Protein AF-A0A1G1YNA0-F1 (afdb_monomer)

Mean predicted aligned error: 18.21 Å

Foldseek 3Di:
DDDDDDDDDDDDPPPDPDDPPVVVVVVVVVVVVVVVVVVVVVVVVVPDDDDDDDDDDDDDDDDDDDDDPDPPCLVVLQPQWDKDADPLFKIWTAHPPWDKDKDQDDDDDQFFRIWIWIGDPPPPAPWTWIKTKTQADDDQDPDDPFKDWDWDAAVNFTWIWIWGDDDQKTKIKIWGDDPPRMIIITMTIHGNDPPHDHDPPSRVCSGRNRMDGGD

Sequence (215 aa):
MRQSKFQCGITAAACHILMRGGFLKKFVIIQGLLIILLLGAVFYVYTRPQKQPEGIENPQSKTVLTDGPNGTGASNLTADWKTHTDEYGFSFKYPKDFSLDISRPVEYSENFPLEVIVVFPPYESTNTIEFSLIKGVVKKSPSDEICQSTNTTLNAVPAIKRSCPGAGASSVSYSVQLKNGIALTARIAHNETPESKKIPQETADGIVSSLTISP

Nearest PDB structures (foldseek):
  5fdh-assembly1_B  TM=4.809E-01  e=1.540E+00  Serratia marcescens
  1xn6-assembly1_A  TM=2.559E-01  e=4.279E-01  Bacillus cereus
  4ktp-assembly1_B  TM=2.260E-01  e=2.237E+00  [Bacillus] selenitireducens MLS10
  6cd2-assembly1_C  TM=2.497E-01  e=2.625E+00  Escherichia coli

Radius of gyration: 33.04 Å; Cα contacts (8 Å, |Δi|>4): 300; chains: 1; bounding box: 53×71×99 Å

Organism: NCBI:txid1797544

Secondary structure (DSSP, 8-state):
-----------S--SS----TTHHHHHHHHHHHHHHHHHHHHHHHHTPPP-PPP------------S-S-TTSHHHHTTT-EEEE-TTSEEEEE-TT-EEEEE---S--TT-S-EEEEEPSSS----EEEEEEEES--------SS-EEEEEEETTEEEEEEEE--TTEEEEEEEEE-GGGEEEEEEEEEE--TT--PPPHHHHHHHHHT-EE--

Solvent-accessible surface area (backbone atoms only — not comparable to full-atom values): 13385 Å² total; per-residue (Å²): 132,91,85,86,86,82,83,88,86,81,76,95,73,90,79,81,92,76,86,68,88,69,51,63,63,52,52,54,52,52,52,52,53,52,52,53,52,52,53,48,52,53,51,55,61,73,66,55,79,81,79,76,80,88,84,84,85,84,78,93,81,89,84,90,90,79,90,75,87,69,94,87,46,61,76,64,76,53,63,80,35,43,74,50,76,49,94,91,37,39,32,32,36,45,60,72,85,45,47,76,49,74,52,64,64,83,90,80,59,91,48,51,75,37,37,39,34,47,43,57,80,84,85,68,44,78,37,38,40,36,38,38,35,32,62,41,77,76,66,85,63,80,64,53,99,59,34,52,63,46,83,48,65,53,88,86,40,69,27,37,38,37,41,31,68,51,96,57,37,36,37,42,32,43,36,32,68,49,74,97,49,29,19,41,32,43,34,43,38,40,50,61,52,96,84,41,64,74,76,54,66,72,55,56,49,41,30,59,73,43,44,44,72,63,133

Structure (mmCIF, N/CA/C/O backbone):
data_AF-A0A1G1YNA0-F1
#
_entry.id   AF-A0A1G1YNA0-F1
#
loop_
_atom_site.group_PDB
_atom_site.id
_atom_site.type_symbol
_atom_site.label_atom_id
_atom_site.label_alt_id
_atom_site.label_comp_id
_atom_site.label_asym_id
_atom_site.label_entity_id
_atom_site.label_seq_id
_atom_site.pdbx_PDB_ins_code
_atom_site.Cartn_x
_atom_site.Cartn_y
_atom_site.Cartn_z
_atom_site.occupancy
_atom_site.B_iso_or_equiv
_atom_site.auth_seq_id
_atom_site.auth_comp_id
_atom_site.auth_asym_id
_atom_site.auth_atom_id
_atom_site.pdbx_PDB_model_num
ATOM 1 N N . MET A 1 1 ? -4.806 54.046 81.694 1.00 37.31 1 MET A N 1
ATOM 2 C CA . MET A 1 1 ? -5.213 54.178 80.272 1.00 37.31 1 MET A CA 1
ATOM 3 C C . MET A 1 1 ? -6.082 52.981 79.879 1.00 37.31 1 MET A C 1
ATOM 5 O O . MET A 1 1 ? -6.024 51.981 80.577 1.00 37.31 1 MET A O 1
ATOM 9 N N . ARG A 1 2 ? -6.877 53.123 78.801 1.00 37.91 2 ARG A N 1
ATOM 10 C CA . ARG A 1 2 ? -7.493 52.078 77.929 1.00 37.91 2 ARG A CA 1
ATOM 11 C C . ARG A 1 2 ? -6.767 50.711 77.982 1.00 37.91 2 ARG A C 1
ATOM 13 O O . ARG A 1 2 ? -5.548 50.736 78.042 1.00 37.91 2 ARG A O 1
ATOM 20 N N . GLN A 1 3 ? -7.350 49.514 77.849 1.00 39.41 3 GLN A N 1
ATOM 21 C CA . GLN A 1 3 ? -8.681 48.948 77.501 1.00 39.41 3 GLN A CA 1
ATOM 22 C C . GLN A 1 3 ? -8.611 47.433 77.904 1.00 39.41 3 GLN A C 1
ATOM 24 O O . GLN A 1 3 ? -7.507 46.968 78.170 1.00 39.41 3 GLN A O 1
ATOM 29 N N . SER A 1 4 ? -9.635 46.568 77.975 1.00 39.41 4 SER A N 1
ATOM 30 C CA . SER A 1 4 ? -11.093 46.603 77.720 1.00 39.41 4 SER A CA 1
ATOM 31 C C . SER A 1 4 ? -11.814 45.524 78.583 1.00 39.41 4 SER A C 1
ATOM 33 O O . SER A 1 4 ? -11.259 45.048 79.570 1.00 39.41 4 SER A O 1
ATOM 35 N N . LYS A 1 5 ? -13.050 45.123 78.230 1.00 48.22 5 LYS A N 1
ATOM 36 C CA . LYS A 1 5 ? -13.754 43.918 78.727 1.00 48.22 5 LYS A CA 1
ATOM 37 C C . LYS A 1 5 ? -13.729 42.808 77.667 1.00 48.22 5 LYS A C 1
ATOM 39 O O . LYS A 1 5 ? -13.817 43.136 76.490 1.00 48.22 5 LYS A O 1
ATOM 44 N N . PHE A 1 6 ? -13.854 41.547 78.085 1.00 38.69 6 PHE A N 1
ATOM 45 C CA . PHE A 1 6 ? -14.906 40.661 77.556 1.00 38.69 6 PHE A CA 1
ATOM 46 C C . PHE A 1 6 ? -15.321 39.631 78.617 1.00 38.69 6 PHE A C 1
ATOM 48 O O . PHE A 1 6 ? -14.494 38.880 79.126 1.00 38.69 6 PHE A O 1
ATOM 55 N N . GLN A 1 7 ? -16.607 39.619 78.979 1.00 40.66 7 GLN A N 1
ATOM 56 C CA . GLN A 1 7 ? -17.180 38.584 79.841 1.00 40.66 7 GLN A CA 1
ATOM 57 C C . GLN A 1 7 ? -17.452 37.328 79.009 1.00 40.66 7 GLN A C 1
ATOM 59 O O . GLN A 1 7 ? -18.028 37.418 77.926 1.00 40.66 7 GLN A O 1
ATOM 64 N N . CYS A 1 8 ? -17.091 36.160 79.540 1.00 35.66 8 CYS A N 1
ATOM 65 C CA . CYS A 1 8 ? -17.613 34.888 79.050 1.00 35.66 8 CYS A CA 1
ATOM 66 C C . CYS A 1 8 ? -19.059 34.726 79.545 1.00 35.66 8 CYS A C 1
ATOM 68 O O . CYS A 1 8 ? -19.329 34.960 80.724 1.00 35.66 8 CYS A O 1
ATOM 70 N N . GLY A 1 9 ? -19.986 34.353 78.661 1.00 47.38 9 GLY A N 1
ATOM 71 C CA . GLY A 1 9 ? -21.409 34.341 78.998 1.00 47.38 9 GLY A CA 1
ATOM 72 C C . GLY A 1 9 ? -22.314 33.703 77.951 1.00 47.38 9 GLY A C 1
ATOM 73 O O . GLY A 1 9 ? -23.253 34.352 77.506 1.00 47.38 9 GLY A O 1
ATOM 74 N N . ILE A 1 10 ? -22.065 32.441 77.577 1.00 48.06 10 ILE A N 1
ATOM 75 C CA . ILE A 1 10 ? -23.070 31.588 76.915 1.00 48.06 10 ILE A CA 1
ATOM 76 C C . ILE A 1 10 ? -23.097 30.205 77.590 1.00 48.06 10 ILE A C 1
ATOM 78 O O . ILE A 1 10 ? -22.226 29.368 77.385 1.00 48.06 10 ILE A O 1
ATOM 82 N N . THR A 1 11 ? -24.102 30.065 78.456 1.00 43.78 11 THR A N 1
ATOM 83 C CA . THR A 1 11 ? -24.891 28.880 78.853 1.00 43.78 11 THR A CA 1
ATOM 84 C C . THR A 1 11 ? -24.388 27.442 78.622 1.00 43.78 11 THR A C 1
ATOM 86 O O . THR A 1 11 ? -23.937 27.026 77.557 1.00 43.78 11 THR A O 1
ATOM 89 N N . ALA A 1 12 ? -24.643 26.613 79.641 1.00 44.25 12 ALA A N 1
ATOM 90 C CA . ALA A 1 12 ? -24.330 25.187 79.720 1.00 44.25 12 ALA A CA 1
ATOM 91 C C . ALA A 1 12 ? -25.212 24.283 78.822 1.00 44.25 12 ALA A C 1
ATOM 93 O O . ALA A 1 12 ? -25.959 23.443 79.313 1.00 44.25 12 ALA A O 1
ATOM 94 N N . ALA A 1 13 ? -25.087 24.421 77.500 1.00 44.06 13 ALA A N 1
ATOM 95 C CA . ALA A 1 13 ? -25.598 23.458 76.511 1.00 44.06 13 ALA A CA 1
ATOM 96 C C . ALA A 1 13 ? -24.477 22.628 75.841 1.00 44.06 13 ALA A C 1
ATOM 98 O O . ALA A 1 13 ? -24.737 21.793 74.978 1.00 44.06 13 ALA A O 1
ATOM 99 N N . ALA A 1 14 ? -23.220 22.811 76.264 1.00 42.09 14 ALA A N 1
ATOM 100 C CA . ALA A 1 14 ? -22.041 22.108 75.742 1.00 42.09 14 ALA A CA 1
ATOM 101 C C . ALA A 1 14 ? -21.866 20.666 76.277 1.00 42.09 14 ALA A C 1
ATOM 103 O O . ALA A 1 14 ? -20.801 20.072 76.132 1.00 42.09 14 ALA A O 1
ATOM 104 N N . CYS A 1 15 ? -22.897 20.090 76.901 1.00 40.62 15 CYS A N 1
ATOM 105 C CA . CYS A 1 15 ? -22.861 18.763 77.509 1.00 40.62 15 CYS A CA 1
ATOM 106 C C . CYS A 1 15 ? -24.054 17.922 77.030 1.00 40.62 15 CYS A C 1
ATOM 108 O O . CYS A 1 15 ? -25.042 17.828 77.746 1.00 40.62 15 CYS A O 1
ATOM 110 N N . HIS A 1 16 ? -23.974 17.374 75.802 1.00 38.00 16 HIS A N 1
ATOM 111 C CA . HIS A 1 16 ? -24.567 16.067 75.426 1.00 38.00 16 HIS A CA 1
ATOM 112 C C . HIS A 1 16 ? -24.364 15.606 73.961 1.00 38.00 16 HIS A C 1
ATOM 114 O O . HIS A 1 16 ? -24.871 14.545 73.597 1.00 38.00 16 HIS A O 1
ATOM 120 N N . ILE A 1 17 ? -23.617 16.327 73.107 1.00 45.69 17 ILE A N 1
ATOM 121 C CA . ILE A 1 17 ? -23.365 15.907 71.706 1.00 45.69 17 ILE A CA 1
ATOM 122 C C . ILE A 1 17 ? -21.865 15.712 71.430 1.00 45.69 17 ILE A C 1
ATOM 124 O O . ILE A 1 17 ? -21.292 16.270 70.498 1.00 45.69 17 ILE A O 1
ATOM 128 N N . LEU A 1 18 ? -21.229 14.860 72.236 1.00 47.25 18 LEU A N 1
ATOM 129 C CA . LEU A 1 18 ? -19.971 14.215 71.870 1.00 47.25 18 LEU A CA 1
ATOM 130 C C . LEU A 1 18 ? -20.147 12.692 71.862 1.00 47.25 18 LEU A C 1
ATOM 132 O O . LEU A 1 18 ? -20.614 12.093 72.822 1.00 47.25 18 LEU A O 1
ATOM 136 N N . MET A 1 19 ? -19.707 12.091 70.755 1.00 49.22 19 MET A N 1
ATOM 137 C CA . MET A 1 19 ? -19.425 10.661 70.570 1.00 49.22 19 MET A CA 1
ATOM 138 C C . MET A 1 19 ? -20.603 9.664 70.528 1.00 49.22 19 MET A C 1
ATOM 140 O O . MET A 1 19 ? -20.851 8.892 71.449 1.00 49.22 19 MET A O 1
ATOM 144 N N . ARG A 1 20 ? -21.168 9.496 69.320 1.00 46.16 20 ARG A N 1
ATOM 145 C CA . ARG A 1 20 ? -21.567 8.169 68.805 1.00 46.16 20 ARG A CA 1
ATOM 146 C C . ARG A 1 20 ? -20.611 7.759 67.677 1.00 46.16 20 ARG A C 1
ATOM 148 O O . ARG A 1 20 ? -20.748 8.209 66.540 1.00 46.16 20 ARG A O 1
ATOM 155 N N . GLY A 1 21 ? -19.651 6.882 67.986 1.00 47.91 21 GLY A N 1
ATOM 156 C CA . GLY A 1 21 ? -18.521 6.494 67.114 1.00 47.91 21 GLY A CA 1
ATOM 157 C C . GLY A 1 21 ? -18.858 5.820 65.771 1.00 47.91 21 GLY A C 1
ATOM 158 O O . GLY A 1 21 ? -17.954 5.485 65.011 1.00 47.91 21 GLY A O 1
ATOM 159 N N . GLY A 1 22 ? -20.141 5.639 65.442 1.00 54.16 22 GLY A N 1
ATOM 160 C CA . GLY A 1 22 ? -20.593 5.168 64.129 1.00 54.16 22 GLY A CA 1
ATOM 161 C C . GLY A 1 22 ? -20.814 6.272 63.085 1.00 54.16 22 GLY A C 1
ATOM 162 O O . GLY A 1 22 ? -20.974 5.951 61.909 1.00 54.16 22 GLY A O 1
ATOM 163 N N . PHE A 1 23 ? -20.851 7.555 63.474 1.00 53.91 23 PHE A N 1
ATOM 164 C CA . PHE A 1 23 ? -21.260 8.634 62.560 1.00 53.91 23 PHE A CA 1
ATOM 165 C C . PHE A 1 23 ? -20.121 9.153 61.663 1.00 53.91 23 PHE A C 1
ATOM 167 O O . PHE A 1 23 ? -20.334 9.329 60.465 1.00 53.91 23 PHE A O 1
ATOM 174 N N . LEU A 1 24 ? -18.893 9.304 62.189 1.00 57.28 24 LEU A N 1
ATOM 175 C CA . LEU A 1 24 ? -17.739 9.770 61.395 1.00 57.28 24 LEU A CA 1
ATOM 176 C C . LEU A 1 24 ? -17.426 8.841 60.211 1.00 57.28 24 LEU A C 1
ATOM 178 O O . LEU A 1 24 ? -17.225 9.322 59.099 1.00 57.28 24 LEU A O 1
ATOM 182 N N . LYS A 1 25 ? -17.451 7.513 60.414 1.00 55.84 25 LYS A N 1
ATOM 183 C CA . LYS A 1 25 ? -17.218 6.542 59.327 1.00 55.84 25 LYS A CA 1
ATOM 184 C C . LYS A 1 25 ? -18.237 6.699 58.193 1.00 55.84 25 LYS A C 1
ATOM 186 O O . LYS A 1 25 ? -17.857 6.663 57.029 1.00 55.84 25 LYS A O 1
ATOM 191 N N . LYS A 1 26 ? -19.514 6.934 58.521 1.00 62.72 26 LYS A N 1
ATOM 192 C CA . LYS A 1 26 ? -20.564 7.179 57.518 1.00 62.72 26 LYS A CA 1
ATOM 193 C C . LYS A 1 26 ? -20.343 8.498 56.775 1.00 62.72 26 LYS A C 1
ATOM 195 O O . LYS A 1 26 ? -20.504 8.526 55.563 1.00 62.72 26 LYS A O 1
ATOM 200 N N . PHE A 1 27 ? -19.910 9.552 57.468 1.00 68.19 27 PHE A N 1
ATOM 201 C CA . PHE A 1 27 ? -19.625 10.849 56.845 1.00 68.19 27 PHE A CA 1
ATOM 202 C C . PHE A 1 27 ? -18.464 10.785 55.838 1.00 68.19 27 PHE A C 1
ATOM 204 O O . PHE A 1 27 ? -18.577 11.333 54.744 1.00 68.19 27 PHE A O 1
ATOM 211 N N . VAL A 1 28 ? -17.387 10.058 56.163 1.00 75.19 28 VAL A N 1
ATOM 212 C CA . VAL A 1 28 ? -16.250 9.836 55.246 1.00 75.19 28 VAL A CA 1
ATOM 213 C C . VAL A 1 28 ? -16.667 9.012 54.021 1.00 75.19 28 VAL A C 1
ATOM 215 O O . VAL A 1 28 ? -16.307 9.362 52.900 1.00 75.19 28 VAL A O 1
ATOM 218 N N . ILE A 1 29 ? -17.476 7.961 54.207 1.00 77.56 29 ILE A N 1
ATOM 219 C CA . ILE A 1 29 ? -17.991 7.144 53.093 1.00 77.56 29 ILE A CA 1
ATOM 220 C C . ILE A 1 29 ? -18.893 7.976 52.166 1.00 77.56 29 ILE A C 1
ATOM 222 O O . ILE A 1 29 ? -18.747 7.897 50.949 1.00 77.56 29 ILE A O 1
ATOM 226 N N . ILE A 1 30 ? -19.785 8.807 52.720 1.00 82.75 30 ILE A N 1
ATOM 227 C CA . ILE A 1 30 ? -20.682 9.677 51.938 1.00 82.75 30 ILE A CA 1
ATOM 228 C C . ILE A 1 30 ? -19.887 10.726 51.142 1.00 82.75 30 ILE A C 1
ATOM 230 O O . ILE A 1 30 ? -20.171 10.929 49.964 1.00 82.75 30 ILE A O 1
ATOM 234 N N . GLN A 1 31 ? -18.864 11.344 51.744 1.00 80.44 31 GLN A N 1
ATOM 235 C CA . GLN A 1 31 ? -17.952 12.266 51.050 1.00 80.44 31 GLN A CA 1
ATOM 236 C C . GLN A 1 31 ? -17.223 11.586 49.878 1.00 80.44 31 GLN A C 1
ATOM 238 O O . GLN A 1 31 ? -17.214 12.121 48.771 1.00 80.44 31 GLN A O 1
ATOM 243 N N . GLY A 1 32 ? -16.680 10.379 50.081 1.00 83.31 32 GLY A N 1
ATOM 244 C CA . GLY A 1 32 ? -16.023 9.616 49.013 1.00 83.31 32 GLY A CA 1
ATOM 245 C C . GLY A 1 32 ? -16.965 9.272 47.852 1.00 83.31 32 GLY A C 1
ATOM 246 O O . GLY A 1 32 ? -16.611 9.464 46.689 1.00 83.31 32 GLY A O 1
ATOM 247 N N . LEU A 1 33 ? -18.191 8.835 48.158 1.00 87.38 33 LEU A N 1
ATOM 248 C CA . LEU A 1 33 ? -19.216 8.533 47.150 1.00 87.38 33 LEU A CA 1
ATOM 249 C C . LEU A 1 33 ? -19.617 9.771 46.334 1.00 87.38 33 LEU A C 1
ATOM 251 O O . LEU A 1 33 ? -19.773 9.673 45.119 1.00 87.38 33 LEU A O 1
ATOM 255 N N . LEU A 1 34 ? -19.728 10.939 46.978 1.00 88.44 34 LEU A N 1
ATOM 256 C CA . LEU A 1 34 ? -20.044 12.205 46.310 1.00 88.44 34 LEU A CA 1
ATOM 257 C C . LEU A 1 34 ? -18.960 12.603 45.292 1.00 88.44 34 LEU A C 1
ATOM 259 O O . LEU A 1 34 ? -19.281 13.022 44.181 1.00 88.44 34 LEU A O 1
ATOM 263 N N . ILE A 1 35 ? -17.682 12.431 45.649 1.00 88.62 35 ILE A N 1
ATOM 264 C CA . ILE A 1 35 ? -16.539 12.739 44.773 1.00 88.62 35 ILE A CA 1
ATOM 265 C C . ILE A 1 35 ? -16.509 11.798 43.561 1.00 88.62 35 ILE A C 1
ATOM 267 O O . ILE A 1 35 ? -16.340 12.262 42.435 1.00 88.62 35 ILE A O 1
ATOM 271 N N . ILE A 1 36 ? -16.730 10.494 43.762 1.00 88.31 36 ILE A N 1
ATOM 272 C CA . ILE A 1 36 ? -16.791 9.514 42.663 1.00 88.31 36 ILE A CA 1
ATOM 273 C C . ILE A 1 36 ? -17.940 9.847 41.698 1.00 88.31 36 ILE A C 1
ATOM 275 O O . ILE A 1 36 ? -17.761 9.781 40.483 1.00 88.31 36 ILE A O 1
ATOM 279 N N . LEU A 1 37 ? -19.100 10.258 42.220 1.00 89.69 37 LEU A N 1
ATOM 280 C CA . LEU A 1 37 ? -20.266 10.619 41.410 1.00 89.69 37 LEU A CA 1
ATOM 281 C C . LEU A 1 37 ? -20.021 11.910 40.602 1.00 89.69 37 LEU A C 1
ATOM 283 O O . LEU A 1 37 ? -20.350 11.959 39.417 1.00 89.69 37 LEU A O 1
ATOM 287 N N . LEU A 1 38 ? -19.363 12.915 41.194 1.00 87.50 38 LEU A N 1
ATOM 288 C CA . LEU A 1 38 ? -18.929 14.130 40.491 1.00 87.50 38 LEU A CA 1
ATOM 289 C C . LEU A 1 38 ? -17.912 13.832 39.378 1.00 87.50 38 LEU A C 1
ATOM 291 O O . LEU A 1 38 ? -18.081 14.307 38.255 1.00 87.50 38 LEU A O 1
ATOM 295 N N . LEU A 1 39 ? -16.891 13.014 39.654 1.00 88.19 39 LEU A N 1
ATOM 296 C CA . LEU A 1 39 ? -15.903 12.602 38.648 1.00 88.19 39 LEU A CA 1
ATOM 297 C C . LEU A 1 39 ? -16.553 11.799 37.511 1.00 88.19 39 LEU A C 1
ATOM 299 O O . LEU A 1 39 ? -16.253 12.041 36.343 1.00 88.19 39 LEU A O 1
ATOM 303 N N . GLY A 1 40 ? -17.493 10.905 37.835 1.00 87.38 40 GLY A N 1
ATOM 304 C CA . GLY A 1 40 ? -18.279 10.159 36.853 1.00 87.38 40 GLY A CA 1
ATOM 305 C C . GLY A 1 40 ? -19.134 11.063 35.961 1.00 87.38 40 GLY A C 1
ATOM 306 O O . GLY A 1 40 ? -19.163 10.868 34.748 1.00 87.38 40 GLY A O 1
ATOM 307 N N . ALA A 1 41 ? -19.776 12.092 36.525 1.00 86.62 41 ALA A N 1
ATOM 308 C CA . ALA A 1 41 ? -20.558 13.063 35.760 1.00 86.62 41 ALA A CA 1
ATOM 309 C C . ALA A 1 41 ? -19.685 13.894 34.800 1.00 86.62 41 ALA A C 1
ATOM 311 O O . ALA A 1 41 ? -20.045 14.063 33.635 1.00 86.62 41 ALA A O 1
ATOM 312 N N . VAL A 1 42 ? -18.513 14.359 35.254 1.00 86.38 42 VAL A N 1
ATOM 313 C CA . VAL A 1 42 ? -17.548 15.086 34.406 1.00 86.38 42 VAL A CA 1
ATOM 314 C C . VAL A 1 42 ? -17.025 14.189 33.280 1.00 86.38 42 VAL A C 1
ATOM 316 O O . VAL A 1 42 ? -17.043 14.594 32.118 1.00 86.38 42 VAL A O 1
ATOM 31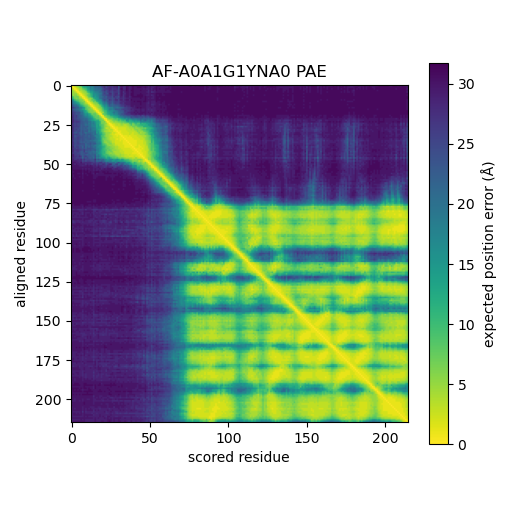9 N N . PHE A 1 43 ? -16.630 12.952 33.593 1.00 85.56 43 PHE A N 1
ATOM 320 C CA . PHE A 1 43 ? -16.172 11.978 32.599 1.00 85.56 43 PHE A CA 1
ATOM 321 C C . PHE A 1 43 ? -17.266 11.643 31.573 1.00 85.56 43 PHE A C 1
ATOM 323 O O . PHE A 1 43 ? -16.995 11.589 30.374 1.00 85.56 43 PHE A O 1
ATOM 330 N N . TYR A 1 44 ? -18.515 11.485 32.016 1.00 85.38 44 TYR A N 1
ATOM 331 C CA . TYR A 1 44 ? -19.662 11.213 31.148 1.00 85.38 44 TYR A CA 1
ATOM 332 C C . TYR A 1 44 ? -20.000 12.379 30.205 1.00 85.38 44 TYR A C 1
ATOM 334 O O . TYR A 1 44 ? -20.395 12.141 29.067 1.00 85.38 44 TYR A O 1
ATOM 342 N N . VAL A 1 45 ? -19.819 13.635 30.633 1.00 83.75 45 VAL A N 1
ATOM 343 C CA . VAL A 1 45 ? -19.955 14.800 29.739 1.00 83.75 45 VAL A CA 1
ATOM 344 C C . VAL A 1 45 ? -18.797 14.860 28.741 1.00 83.75 45 VAL A C 1
ATOM 346 O O . VAL A 1 45 ? -19.038 15.046 27.551 1.00 83.75 45 VAL A O 1
ATOM 349 N N . TYR A 1 46 ? -17.558 14.649 29.197 1.00 78.44 46 TYR A N 1
ATOM 350 C CA . TYR A 1 46 ? -16.362 14.716 28.349 1.00 78.44 46 TYR A CA 1
ATOM 351 C C . TYR A 1 46 ? -16.303 13.606 27.285 1.00 78.44 46 TYR A C 1
ATOM 353 O O . TYR A 1 46 ? -15.742 13.799 26.211 1.00 78.44 46 TYR A O 1
ATOM 361 N N . THR A 1 47 ? -16.905 12.446 27.561 1.00 79.62 47 THR A N 1
ATOM 362 C CA . THR A 1 47 ? -16.942 11.294 26.642 1.00 79.62 47 THR A CA 1
ATOM 363 C C . THR A 1 47 ? -18.158 11.263 25.714 1.00 79.62 47 THR A C 1
ATOM 365 O O . THR A 1 47 ? -18.286 10.322 24.929 1.00 79.62 47 THR A O 1
ATOM 368 N N . ARG A 1 48 ? -19.045 12.271 25.732 1.00 67.56 48 ARG A N 1
ATOM 369 C CA . ARG A 1 48 ? -20.138 12.333 24.748 1.00 67.56 48 ARG A CA 1
ATOM 370 C C . ARG A 1 48 ? -19.580 12.603 23.342 1.00 67.56 48 ARG A C 1
ATOM 372 O O . ARG A 1 48 ? -19.037 13.687 23.124 1.00 67.56 48 ARG A O 1
ATOM 379 N N . PRO A 1 49 ? -19.770 11.701 22.358 1.00 55.38 49 PRO A N 1
ATOM 380 C CA . PRO A 1 49 ? -19.489 12.036 20.970 1.00 55.38 49 PRO A CA 1
ATOM 381 C C . PRO A 1 49 ? -20.433 13.163 20.540 1.00 55.38 49 PRO A C 1
ATOM 383 O O . PRO A 1 49 ? -21.649 13.077 20.750 1.00 55.38 49 PRO A O 1
ATOM 386 N N . GLN A 1 50 ? -19.887 14.229 19.954 1.00 57.66 50 GLN A N 1
ATOM 387 C CA . GLN A 1 50 ? -20.723 15.299 19.424 1.00 57.66 50 GLN A CA 1
ATOM 388 C C . GLN A 1 50 ? -21.543 14.765 18.250 1.00 57.66 50 GLN A C 1
ATOM 390 O O . GLN A 1 50 ? -20.996 14.390 17.214 1.00 57.66 50 GLN A O 1
ATOM 395 N N . LYS A 1 51 ? -22.869 14.755 18.408 1.00 50.03 51 LYS A N 1
ATOM 396 C CA . LYS A 1 51 ? -23.771 14.633 17.267 1.00 50.03 51 LYS A CA 1
ATOM 397 C C . LYS A 1 51 ? -23.668 15.923 16.462 1.00 50.03 51 LYS A C 1
ATOM 399 O O . LYS A 1 51 ? -24.135 16.968 16.909 1.00 50.03 51 LYS A O 1
ATOM 404 N N . GLN A 1 52 ? -23.038 15.827 15.299 1.00 44.94 52 GLN A N 1
ATOM 405 C CA . GLN A 1 52 ? -23.074 16.863 14.276 1.00 44.94 52 GLN A CA 1
ATOM 406 C C . GLN A 1 52 ? -24.548 17.141 13.910 1.00 44.94 52 GLN A C 1
ATOM 408 O O . GLN A 1 52 ? -25.307 16.180 13.762 1.00 44.94 52 GLN A O 1
ATOM 413 N N . PRO A 1 53 ? -24.988 18.410 13.831 1.00 43.12 53 PRO A N 1
ATOM 414 C CA . PRO A 1 53 ? -26.377 18.726 13.514 1.00 43.12 53 PRO A CA 1
ATOM 415 C C . PRO A 1 53 ? -26.729 18.306 12.080 1.00 43.12 53 PRO A C 1
ATOM 417 O O . PRO A 1 53 ? -25.967 18.565 11.149 1.00 43.12 53 PRO A O 1
ATOM 420 N N . GLU A 1 54 ? -27.893 17.677 11.915 1.00 53.22 54 GLU A N 1
ATOM 421 C CA . GLU A 1 54 ? -28.499 17.413 10.606 1.00 53.22 54 GLU A CA 1
ATOM 422 C C . GLU A 1 54 ? -29.126 18.691 10.022 1.00 53.22 54 GLU A C 1
ATOM 424 O O . GLU A 1 54 ? -29.702 19.507 10.745 1.00 53.22 54 GLU A O 1
ATOM 429 N N . GLY A 1 55 ? -29.027 18.834 8.698 1.00 36.28 55 GLY A N 1
ATOM 430 C CA . GLY A 1 55 ? -29.474 19.988 7.910 1.00 36.28 55 GLY A CA 1
ATOM 431 C C . GLY A 1 55 ? -28.340 20.467 6.990 1.00 36.28 55 GLY A C 1
ATOM 432 O O . GLY A 1 55 ? -27.250 20.751 7.472 1.00 36.28 55 GLY A O 1
ATOM 433 N N . ILE A 1 56 ? -28.490 20.571 5.666 1.00 36.62 56 ILE A N 1
ATOM 434 C CA . ILE A 1 56 ? -29.700 20.655 4.825 1.00 36.62 56 ILE A CA 1
ATOM 435 C C . ILE A 1 56 ? -29.557 19.737 3.589 1.00 36.62 56 ILE A C 1
ATOM 437 O O . ILE A 1 56 ? -28.449 19.425 3.158 1.00 36.62 56 ILE A O 1
ATOM 441 N N . GLU A 1 57 ? -30.686 19.306 3.026 1.00 36.88 57 GLU A N 1
ATOM 442 C CA . GLU A 1 57 ? -30.790 18.462 1.831 1.00 36.88 57 GLU A CA 1
ATOM 443 C C . GLU A 1 57 ? -30.675 19.255 0.501 1.00 36.88 57 GLU A C 1
ATOM 445 O O . GLU A 1 57 ? -31.350 20.268 0.333 1.00 36.88 57 GLU A O 1
ATOM 450 N N . ASN A 1 58 ? -29.926 18.700 -0.472 1.00 37.06 58 ASN A N 1
ATOM 451 C CA . ASN A 1 58 ? -29.926 19.004 -1.926 1.00 37.06 58 ASN A CA 1
ATOM 452 C C . ASN A 1 58 ? -29.414 20.393 -2.423 1.00 37.06 58 ASN A C 1
ATOM 454 O O . ASN A 1 58 ? -29.362 21.349 -1.652 1.00 37.06 58 ASN A O 1
ATOM 458 N N . PRO A 1 59 ? -29.042 20.541 -3.727 1.00 42.12 59 PRO A N 1
ATOM 459 C CA . PRO A 1 59 ? -29.136 19.571 -4.830 1.00 42.12 59 PRO A CA 1
ATOM 460 C C . PRO A 1 59 ? -27.806 19.149 -5.493 1.00 42.12 59 PRO A C 1
ATOM 462 O O . PRO A 1 59 ? -26.756 19.766 -5.321 1.00 42.12 59 PRO A O 1
ATOM 465 N N . GLN A 1 60 ? -27.888 18.108 -6.335 1.00 41.41 60 GLN A N 1
ATOM 466 C CA . GLN A 1 60 ? -26.846 17.723 -7.297 1.00 41.41 60 GLN A CA 1
ATOM 467 C C . GLN A 1 60 ? -26.308 18.929 -8.088 1.00 41.41 60 GLN A C 1
ATOM 469 O O . GLN A 1 60 ? -27.066 19.605 -8.781 1.00 41.41 60 GLN A O 1
ATOM 474 N N . SER A 1 61 ? -24.983 19.090 -8.117 1.00 32.19 61 SER A N 1
ATOM 475 C CA . SER A 1 61 ? -24.298 19.852 -9.164 1.00 32.19 61 SER A CA 1
ATOM 476 C C . SER A 1 61 ? -23.196 19.006 -9.796 1.00 32.19 61 SER A C 1
ATOM 478 O O . SER A 1 61 ? -22.136 18.765 -9.223 1.00 32.19 61 SER A O 1
ATOM 480 N N . LYS A 1 62 ? -23.480 18.526 -11.005 1.00 40.91 62 LYS A N 1
ATOM 481 C CA . LYS A 1 62 ? -22.507 17.965 -11.944 1.00 40.91 62 LYS A CA 1
ATOM 482 C C . LYS A 1 62 ? -21.997 19.127 -12.789 1.00 40.91 62 LYS A C 1
ATOM 484 O O . LYS A 1 62 ? -22.844 19.712 -13.458 1.00 40.91 62 LYS A O 1
ATOM 489 N N . THR A 1 63 ? -20.684 19.406 -12.828 1.00 27.92 63 THR A N 1
ATOM 490 C CA . THR A 1 63 ? -19.949 19.930 -14.015 1.00 27.92 63 THR A CA 1
ATOM 491 C C . THR A 1 63 ? -18.452 20.197 -13.740 1.00 27.92 63 THR A C 1
ATOM 493 O O . THR A 1 63 ? -18.108 21.075 -12.963 1.00 27.92 63 THR A O 1
ATOM 496 N N . VAL A 1 64 ? -17.618 19.469 -14.501 1.00 27.45 64 VAL A N 1
ATOM 497 C CA . VAL A 1 64 ? -16.268 19.790 -15.033 1.00 27.45 64 VAL A CA 1
ATOM 498 C C . VAL A 1 64 ? -15.018 19.782 -14.128 1.00 27.45 64 VAL A C 1
ATOM 500 O O . VAL A 1 64 ? -14.949 2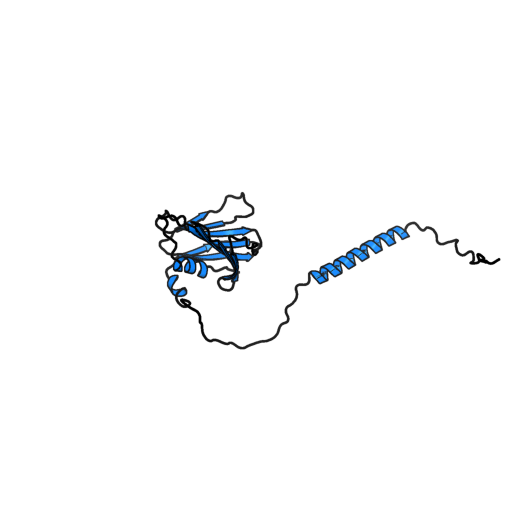0.368 -13.056 1.00 27.45 64 VAL A O 1
ATOM 503 N N . LEU A 1 65 ? -14.005 19.099 -14.678 1.00 35.56 65 LEU A N 1
ATOM 504 C CA . LEU A 1 65 ? -12.623 18.931 -14.232 1.00 35.56 65 LEU A CA 1
ATOM 505 C C . LEU A 1 65 ? -11.689 19.963 -14.893 1.00 35.56 65 LEU A C 1
ATOM 507 O O . LEU A 1 65 ? -11.678 20.048 -16.121 1.00 35.56 65 LEU A O 1
ATOM 511 N N . THR A 1 66 ? -10.824 20.589 -14.097 1.00 28.70 66 THR A N 1
ATOM 512 C CA . THR A 1 66 ? -9.471 21.079 -14.447 1.00 28.70 66 THR A CA 1
ATOM 513 C C . THR A 1 66 ? -8.755 21.339 -13.109 1.00 28.70 66 THR A C 1
ATOM 515 O O . THR A 1 66 ? -9.397 21.827 -12.185 1.00 28.70 66 THR A O 1
ATOM 518 N N . ASP A 1 67 ? -7.487 21.003 -12.869 1.00 31.72 67 ASP A N 1
ATOM 519 C CA . ASP A 1 67 ? -6.388 20.667 -13.784 1.00 31.72 67 ASP A CA 1
ATOM 520 C C . ASP A 1 67 ? -6.195 19.169 -14.099 1.00 31.72 67 ASP A C 1
ATOM 522 O O . ASP A 1 67 ? -6.558 18.280 -13.330 1.00 31.72 67 ASP A O 1
ATOM 526 N N . GLY A 1 68 ? -5.574 18.899 -15.252 1.00 38.38 68 GLY A N 1
ATOM 527 C CA . GLY A 1 68 ? -5.065 17.583 -15.662 1.00 38.38 68 GLY A CA 1
ATOM 528 C C . GLY A 1 68 ? -3.575 17.658 -16.038 1.00 38.38 68 GLY A C 1
ATOM 529 O O . GLY A 1 68 ? -2.952 18.690 -15.791 1.00 38.38 68 GLY A O 1
ATOM 530 N N . PRO A 1 69 ? -2.988 16.628 -16.682 1.00 47.81 69 PRO A N 1
ATOM 531 C CA . PRO A 1 69 ? -3.571 15.353 -17.127 1.00 47.81 69 PRO A CA 1
ATOM 532 C C . PRO A 1 69 ? -3.263 14.203 -16.130 1.00 47.81 69 PRO A C 1
ATOM 534 O O . PRO A 1 69 ? -2.338 14.306 -15.340 1.00 47.81 69 PRO A O 1
ATOM 537 N N . ASN A 1 70 ? -3.962 13.062 -16.092 1.00 38.69 70 ASN A N 1
ATOM 538 C CA . ASN A 1 70 ? -4.883 12.478 -17.072 1.00 38.69 70 ASN A CA 1
ATOM 539 C C . ASN A 1 70 ? -6.038 11.702 -16.379 1.00 38.69 70 ASN A C 1
ATOM 541 O O . ASN A 1 70 ? -5.992 10.480 -16.230 1.00 38.69 70 ASN A O 1
ATOM 545 N N . GLY A 1 71 ? -7.092 12.408 -15.954 1.00 47.97 71 GLY A N 1
ATOM 546 C CA . GLY A 1 71 ? -8.199 11.859 -15.149 1.00 47.97 71 GLY A CA 1
ATOM 547 C C . GLY A 1 71 ? -9.188 10.918 -15.858 1.00 47.97 71 GLY A C 1
ATOM 548 O O . GLY A 1 71 ? -10.206 10.571 -15.266 1.00 47.97 71 GLY A O 1
ATOM 549 N N . THR A 1 72 ? -8.918 10.501 -17.101 1.00 35.09 72 THR A N 1
ATOM 550 C CA . THR A 1 72 ? -9.848 9.688 -17.917 1.00 35.09 72 THR A CA 1
ATOM 551 C C . THR A 1 72 ? -9.211 8.397 -18.460 1.00 35.09 72 THR A C 1
ATOM 553 O O . THR A 1 72 ? -9.830 7.691 -19.251 1.00 35.09 72 THR A O 1
ATOM 556 N N . GLY A 1 73 ? -7.980 8.060 -18.043 1.00 40.44 73 GLY A N 1
ATOM 557 C CA . GLY A 1 73 ? -7.246 6.871 -18.518 1.00 40.44 73 GLY A CA 1
ATOM 558 C C . GLY A 1 73 ? -7.252 5.653 -17.578 1.00 40.44 73 GLY A C 1
ATOM 559 O O . GLY A 1 73 ? -7.287 4.516 -18.049 1.00 40.44 73 GLY A O 1
ATOM 560 N N . ALA A 1 74 ? -7.255 5.863 -16.255 1.00 45.41 74 ALA A N 1
ATOM 561 C CA . ALA A 1 74 ? -6.968 4.815 -15.258 1.00 45.41 74 ALA A CA 1
ATOM 562 C C . ALA A 1 74 ? -7.902 3.585 -15.314 1.00 45.41 74 ALA A C 1
ATOM 564 O O . ALA A 1 74 ? -7.459 2.453 -15.111 1.00 45.41 74 ALA A O 1
ATOM 565 N N . SER A 1 75 ? -9.181 3.788 -15.652 1.00 50.28 75 SER A N 1
ATOM 566 C CA . SER A 1 75 ? -10.164 2.699 -15.776 1.00 50.28 75 SER A CA 1
ATOM 567 C C . SER A 1 75 ? -9.838 1.724 -16.919 1.00 50.28 75 SER A C 1
ATOM 569 O O . SER A 1 75 ? -10.072 0.525 -16.789 1.00 50.28 75 SER A O 1
ATOM 571 N N . ASN A 1 76 ? -9.248 2.213 -18.017 1.00 57.59 76 ASN A N 1
ATOM 572 C CA . ASN A 1 76 ? -8.888 1.371 -19.161 1.00 57.59 76 ASN A CA 1
ATOM 573 C C . ASN A 1 76 ? -7.489 0.749 -18.996 1.00 57.59 76 ASN A C 1
ATOM 575 O O . ASN A 1 76 ? -7.283 -0.408 -19.347 1.00 57.59 76 ASN A O 1
ATOM 579 N N . LEU A 1 77 ? -6.547 1.476 -18.377 1.00 69.81 77 LEU A N 1
ATOM 580 C CA . LEU A 1 77 ? -5.183 0.989 -18.112 1.00 69.81 77 LEU A CA 1
ATOM 581 C C . LEU A 1 77 ? -5.151 -0.312 -17.290 1.00 69.81 77 LEU A C 1
ATOM 583 O O . LEU A 1 77 ? -4.282 -1.149 -17.510 1.00 69.81 77 LEU A O 1
ATOM 587 N N . THR A 1 78 ? -6.111 -0.502 -16.377 1.00 83.94 78 THR A N 1
ATOM 588 C CA . THR A 1 78 ? -6.196 -1.690 -15.507 1.00 83.94 78 THR A CA 1
ATOM 589 C C . THR A 1 78 ? -7.259 -2.708 -15.945 1.00 83.94 78 THR A C 1
ATOM 591 O O . THR A 1 78 ? -7.587 -3.626 -15.186 1.00 83.94 78 THR A O 1
ATOM 594 N N . ALA A 1 79 ? -7.839 -2.569 -17.143 1.00 85.19 79 ALA A N 1
ATOM 595 C CA . ALA A 1 79 ? -8.892 -3.469 -17.629 1.00 85.19 79 ALA A CA 1
ATOM 596 C C . ALA A 1 79 ? -8.393 -4.920 -17.753 1.00 85.19 79 ALA A C 1
ATOM 598 O O . ALA A 1 79 ? -9.057 -5.850 -17.303 1.00 85.19 79 ALA A O 1
ATOM 599 N N . ASP A 1 80 ? -7.179 -5.088 -18.279 1.00 89.31 80 ASP A N 1
ATOM 600 C CA . ASP A 1 80 ? -6.539 -6.379 -18.533 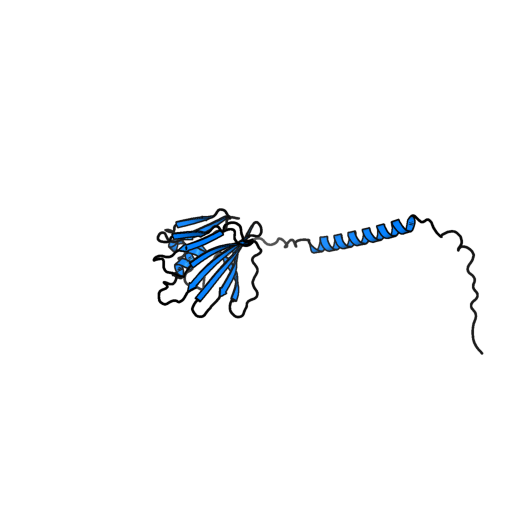1.00 89.31 80 ASP A CA 1
ATOM 601 C C . ASP A 1 80 ? -5.719 -6.934 -17.356 1.00 89.31 80 ASP A C 1
ATOM 603 O O . ASP A 1 80 ? -5.009 -7.925 -17.513 1.00 89.31 80 ASP A O 1
ATOM 607 N N . TRP A 1 81 ? -5.759 -6.307 -16.183 1.00 94.50 81 TRP A N 1
ATOM 608 C CA . TRP A 1 81 ? -4.884 -6.659 -15.062 1.00 94.50 81 TRP A CA 1
ATOM 609 C C . TRP A 1 81 ? -5.422 -7.822 -14.216 1.00 94.50 81 TRP A C 1
ATOM 611 O O . TRP A 1 81 ? -6.630 -8.035 -14.103 1.00 94.50 81 TRP A O 1
ATOM 621 N N . LYS A 1 82 ? -4.512 -8.566 -13.577 1.00 93.94 82 LYS A N 1
ATOM 622 C CA . LYS A 1 82 ? -4.860 -9.543 -12.535 1.00 93.94 82 LYS A CA 1
ATOM 623 C C . LYS A 1 82 ? -5.390 -8.793 -11.312 1.00 93.94 82 LYS A C 1
ATOM 625 O O . LYS A 1 82 ? -4.971 -7.669 -11.057 1.00 93.94 82 LYS A O 1
ATOM 630 N N . THR A 1 83 ? -6.286 -9.414 -10.547 1.00 94.12 83 THR A N 1
ATOM 631 C CA . THR A 1 83 ? -6.772 -8.879 -9.263 1.00 94.12 83 THR A CA 1
ATOM 632 C C . THR A 1 83 ? -6.298 -9.788 -8.138 1.00 94.12 83 THR A C 1
ATOM 634 O O . THR A 1 83 ? -6.483 -11.001 -8.214 1.00 94.12 83 THR A O 1
ATOM 637 N N . HIS A 1 84 ? -5.687 -9.205 -7.113 1.00 91.19 84 HIS A N 1
ATOM 638 C CA . HIS A 1 84 ? -5.399 -9.853 -5.843 1.00 91.19 84 HIS A CA 1
ATOM 639 C C . HIS A 1 84 ? -6.447 -9.420 -4.822 1.00 91.19 84 HIS A C 1
ATOM 641 O O . HIS A 1 84 ? -6.686 -8.223 -4.671 1.00 91.19 84 HIS A O 1
ATOM 647 N N . THR A 1 85 ? -7.034 -10.383 -4.118 1.00 90.50 85 THR A N 1
ATOM 648 C CA . THR A 1 85 ? -7.950 -10.148 -2.999 1.00 90.50 85 THR A CA 1
ATOM 649 C C . THR A 1 85 ? -7.386 -10.853 -1.784 1.00 90.50 85 THR A C 1
ATOM 651 O O . THR A 1 85 ? -7.114 -12.052 -1.847 1.00 90.50 85 THR A O 1
ATOM 654 N N . ASP A 1 86 ? -7.226 -10.106 -0.702 1.00 85.06 86 ASP A N 1
ATOM 655 C CA . ASP A 1 86 ? -6.650 -10.588 0.541 1.00 85.06 86 ASP A CA 1
ATOM 656 C C . ASP A 1 86 ? -7.714 -10.777 1.641 1.00 85.06 86 ASP A C 1
ATOM 658 O O . ASP A 1 86 ? -8.769 -10.134 1.646 1.00 85.06 86 ASP A O 1
ATOM 662 N N . GLU A 1 87 ? -7.438 -11.676 2.589 1.00 81.38 87 GLU A N 1
ATOM 663 C CA . GLU A 1 87 ? -8.364 -12.038 3.668 1.00 81.38 87 GLU A CA 1
ATOM 664 C C . GLU A 1 87 ? -8.598 -10.919 4.694 1.00 81.38 87 GLU A C 1
ATOM 666 O O . GLU A 1 87 ? -9.645 -10.892 5.342 1.00 81.38 87 GLU A O 1
ATOM 671 N N . TYR A 1 88 ? -7.686 -9.947 4.799 1.00 78.56 88 TYR A N 1
ATOM 672 C CA . TYR A 1 88 ? -7.847 -8.762 5.645 1.00 78.56 88 TYR A CA 1
ATOM 673 C C . TYR A 1 88 ? -8.734 -7.676 5.005 1.00 78.56 88 TYR A C 1
ATOM 675 O O . TYR A 1 88 ? -8.838 -6.565 5.529 1.00 78.56 88 TYR A O 1
ATOM 683 N N . GLY A 1 89 ? -9.417 -7.994 3.897 1.00 81.62 89 GLY A N 1
ATOM 684 C CA . GLY A 1 89 ? -10.497 -7.182 3.336 1.00 81.62 89 GLY A CA 1
ATOM 685 C C . GLY A 1 89 ? -10.051 -6.102 2.353 1.00 81.62 89 GLY A C 1
ATOM 686 O O . GLY A 1 89 ? -10.833 -5.200 2.061 1.00 81.62 89 GLY A O 1
ATOM 687 N N . PHE A 1 90 ? -8.835 -6.176 1.811 1.00 86.62 90 PHE A N 1
ATOM 688 C CA . PHE A 1 90 ? -8.390 -5.292 0.730 1.00 86.62 90 PHE A CA 1
ATOM 689 C C . PHE A 1 90 ? -8.163 -6.066 -0.573 1.00 86.62 90 PHE A C 1
ATOM 691 O O . PHE A 1 90 ? -7.890 -7.265 -0.574 1.00 86.62 90 PHE A O 1
ATOM 698 N N . SER A 1 91 ? -8.293 -5.380 -1.707 1.00 90.38 91 SER A N 1
ATOM 699 C CA . SER A 1 91 ? -7.966 -5.947 -3.016 1.00 90.38 91 SER A CA 1
ATOM 700 C C . SER A 1 91 ? -7.391 -4.891 -3.950 1.00 90.38 91 SER A C 1
ATOM 702 O O . SER A 1 91 ? -7.789 -3.728 -3.895 1.00 90.38 91 SER A O 1
ATOM 704 N N . PHE A 1 92 ? -6.443 -5.285 -4.796 1.00 91.75 92 PHE A N 1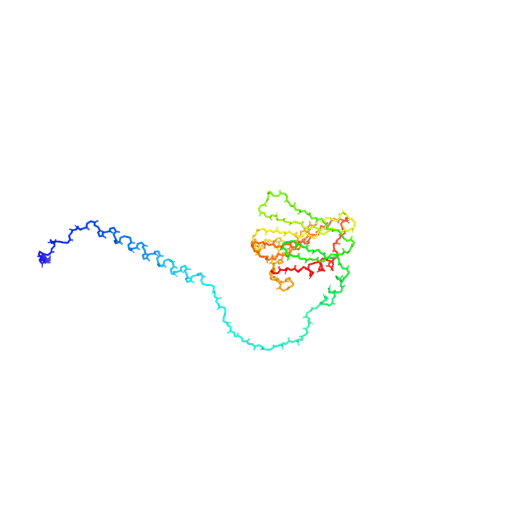
ATOM 705 C CA . PHE A 1 92 ? -5.792 -4.412 -5.772 1.00 91.75 92 PHE A CA 1
ATOM 706 C C . PHE A 1 92 ? -5.532 -5.163 -7.079 1.00 91.75 92 PHE A C 1
ATOM 708 O O . PHE A 1 92 ? -5.491 -6.394 -7.122 1.00 91.75 92 PHE A O 1
ATOM 715 N N . LYS A 1 93 ? -5.347 -4.420 -8.166 1.00 92.88 93 LYS A N 1
ATOM 716 C CA . LYS A 1 93 ? -4.976 -4.954 -9.474 1.00 92.88 93 LYS A CA 1
ATOM 717 C C . LYS A 1 93 ? -3.484 -4.803 -9.736 1.00 92.88 93 LYS A C 1
ATOM 719 O O . LYS A 1 93 ? -2.871 -3.847 -9.278 1.00 92.88 93 LYS A O 1
ATOM 724 N N . TYR A 1 94 ? -2.925 -5.700 -10.543 1.00 90.88 94 TYR A N 1
ATOM 725 C CA . TYR A 1 94 ? -1.530 -5.666 -10.989 1.00 90.88 94 TYR A CA 1
ATOM 726 C C . TYR A 1 94 ? -1.370 -6.266 -12.406 1.00 90.88 94 TYR A C 1
ATOM 728 O O . TYR A 1 94 ? -2.171 -7.122 -12.801 1.00 90.88 94 TYR A O 1
ATOM 736 N N . PRO A 1 95 ? -0.367 -5.839 -13.199 1.00 90.19 95 PRO A N 1
ATOM 737 C CA . PRO A 1 95 ? -0.137 -6.353 -14.553 1.00 90.19 95 PRO A CA 1
ATOM 738 C C . PRO A 1 95 ? -0.009 -7.883 -14.660 1.00 90.19 95 PRO A C 1
ATOM 740 O O . PRO A 1 95 ? 0.446 -8.574 -13.747 1.00 90.19 95 PRO A O 1
ATOM 743 N N . LYS A 1 96 ? -0.431 -8.435 -15.807 1.00 89.38 96 LYS A N 1
ATOM 744 C CA . LYS A 1 96 ? -0.477 -9.891 -16.061 1.00 89.38 96 LYS A CA 1
ATOM 745 C C . LYS A 1 96 ? 0.903 -10.551 -16.081 1.00 89.38 96 LYS A C 1
ATOM 747 O O . LYS A 1 96 ? 1.011 -11.720 -15.718 1.00 89.38 96 LYS A O 1
ATOM 752 N N . ASP A 1 97 ? 1.919 -9.825 -16.508 1.00 86.81 97 ASP A N 1
ATOM 753 C CA . ASP A 1 97 ? 3.323 -10.226 -16.601 1.00 86.81 97 ASP A CA 1
ATOM 754 C C . ASP A 1 97 ? 4.068 -10.140 -15.259 1.00 86.81 97 ASP A C 1
ATOM 756 O O . ASP A 1 97 ? 5.156 -10.698 -15.123 1.00 86.81 97 ASP A O 1
ATOM 760 N N . PHE A 1 98 ? 3.477 -9.499 -14.247 1.00 85.75 98 PHE A N 1
ATOM 761 C CA . PHE A 1 98 ? 4.080 -9.382 -12.924 1.00 85.75 98 PHE A CA 1
ATOM 762 C C . PHE A 1 98 ? 3.741 -10.580 -12.033 1.00 85.75 98 PHE A C 1
ATOM 764 O O . PHE A 1 98 ? 2.729 -11.278 -12.209 1.00 85.75 98 PHE A O 1
ATOM 771 N N . SER A 1 99 ? 4.600 -10.780 -11.035 1.00 83.19 99 SER A N 1
ATOM 772 C CA . SER A 1 99 ? 4.424 -11.770 -9.972 1.00 83.19 99 SER A CA 1
ATOM 773 C C . SER A 1 99 ? 4.089 -11.079 -8.651 1.00 83.19 99 SER A C 1
ATOM 775 O O . SER A 1 99 ? 4.388 -9.901 -8.465 1.00 83.19 99 SER A O 1
ATOM 777 N N . LEU A 1 100 ? 3.464 -11.819 -7.738 1.00 85.25 100 LEU A N 1
ATOM 778 C CA . LEU A 1 100 ? 3.342 -11.416 -6.341 1.00 85.25 100 LEU A CA 1
ATOM 779 C C . LEU A 1 100 ? 4.239 -12.325 -5.514 1.00 85.25 100 LEU A C 1
ATOM 781 O O . LEU A 1 100 ? 4.168 -13.544 -5.675 1.00 85.25 100 LEU A O 1
ATOM 785 N N . ASP A 1 101 ? 5.029 -11.730 -4.634 1.00 83.00 101 ASP A N 1
ATOM 786 C CA . ASP A 1 101 ? 5.604 -12.422 -3.487 1.00 83.00 101 ASP A CA 1
ATOM 787 C C . ASP A 1 101 ? 4.7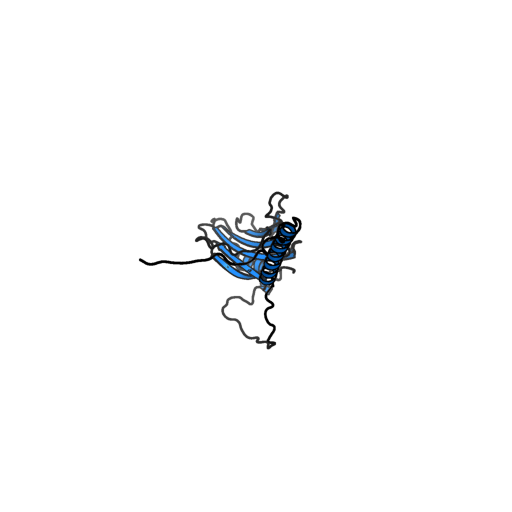59 -12.068 -2.254 1.00 83.00 101 ASP A C 1
ATOM 789 O O . ASP A 1 101 ? 4.326 -10.923 -2.100 1.00 83.00 101 ASP A O 1
ATOM 793 N N . ILE A 1 102 ? 4.428 -13.060 -1.431 1.00 81.44 102 ILE A N 1
ATOM 794 C CA . ILE A 1 102 ? 3.497 -12.914 -0.304 1.00 81.44 102 ILE A CA 1
ATOM 795 C C . ILE A 1 102 ? 4.159 -13.503 0.937 1.00 81.44 102 ILE A C 1
ATOM 797 O O . ILE A 1 102 ? 4.045 -14.697 1.230 1.00 81.44 102 ILE A O 1
ATOM 801 N N . SER A 1 103 ? 4.837 -12.640 1.686 1.00 76.69 103 SER A N 1
ATOM 802 C CA . SER A 1 103 ? 5.460 -12.949 2.964 1.00 76.69 103 SER A CA 1
ATOM 803 C C . SER A 1 103 ? 4.433 -12.817 4.095 1.00 76.69 103 SER A C 1
ATOM 805 O O . SER A 1 103 ? 4.014 -11.734 4.505 1.00 76.69 103 SER A O 1
ATOM 807 N N . ARG A 1 104 ? 4.037 -13.961 4.658 1.00 66.12 104 ARG A N 1
ATOM 808 C CA . ARG A 1 104 ? 3.334 -14.025 5.947 1.00 66.12 104 ARG A CA 1
ATOM 809 C C . ARG A 1 104 ? 4.379 -14.273 7.034 1.00 66.12 104 ARG A C 1
ATOM 811 O O . ARG A 1 104 ? 4.949 -15.366 7.057 1.00 66.12 104 ARG A O 1
ATOM 818 N N . PRO A 1 105 ? 4.690 -13.294 7.898 1.00 58.31 105 PRO A N 1
ATOM 819 C CA . PRO A 1 105 ? 5.702 -13.482 8.926 1.00 58.31 105 PRO A CA 1
ATOM 820 C C . PRO A 1 105 ? 5.245 -14.537 9.935 1.00 58.31 105 PRO A C 1
ATOM 822 O O . PRO A 1 105 ? 4.104 -14.538 10.398 1.00 58.31 105 PRO A O 1
ATOM 825 N N . VAL A 1 106 ? 6.168 -15.418 10.317 1.00 52.19 106 VAL A N 1
ATOM 826 C CA . VAL A 1 106 ? 5.942 -16.394 11.385 1.00 52.19 106 VAL A CA 1
ATOM 827 C C . VAL A 1 106 ? 6.004 -15.666 12.731 1.00 52.19 106 VAL A C 1
ATOM 829 O O . VAL A 1 106 ? 7.072 -15.516 13.309 1.00 52.19 106 VAL A O 1
ATOM 832 N N . GLU A 1 107 ? 4.856 -15.151 13.173 1.00 48.78 107 GLU A N 1
ATOM 833 C CA . GLU A 1 107 ? 4.437 -14.976 14.578 1.00 48.78 107 GLU A CA 1
ATOM 834 C C . GLU A 1 107 ? 5.471 -14.426 15.601 1.00 48.78 107 GLU A C 1
ATOM 836 O O . GLU A 1 107 ? 5.481 -14.837 16.758 1.00 48.78 107 GLU A O 1
ATOM 841 N N . TYR A 1 108 ? 6.321 -13.459 15.224 1.00 44.28 108 TYR A N 1
ATOM 842 C CA . TYR A 1 108 ? 7.316 -12.855 16.142 1.00 44.28 108 TYR A CA 1
ATOM 843 C C . TYR A 1 108 ? 7.404 -11.316 16.116 1.00 44.28 108 TYR A C 1
ATOM 845 O O . TYR A 1 108 ? 8.397 -10.732 16.549 1.00 44.28 108 TYR A O 1
ATOM 853 N N . SER A 1 109 ? 6.360 -10.623 15.655 1.00 53.06 109 SER A N 1
ATOM 854 C CA . SER A 1 109 ? 6.263 -9.158 15.744 1.00 53.06 109 SER A CA 1
ATOM 855 C C . SER A 1 109 ? 4.821 -8.720 15.967 1.00 53.06 109 SER A C 1
ATOM 857 O O . SER A 1 109 ? 3.931 -9.115 15.218 1.00 53.06 109 SER A O 1
ATOM 859 N N . GLU A 1 110 ? 4.589 -7.832 16.938 1.00 52.97 110 GLU A N 1
ATOM 860 C CA . GLU A 1 110 ? 3.261 -7.247 17.193 1.00 52.97 110 GLU A CA 1
ATOM 861 C C . GLU A 1 110 ? 2.744 -6.366 16.034 1.00 52.97 110 GLU A C 1
ATOM 863 O O . GLU A 1 110 ? 1.593 -5.927 16.064 1.00 52.97 110 GLU A O 1
ATOM 868 N N . ASN A 1 111 ? 3.582 -6.120 15.016 1.00 55.22 111 ASN A N 1
ATOM 869 C CA . ASN A 1 111 ? 3.372 -5.119 13.974 1.00 55.22 111 ASN A CA 1
ATOM 870 C C . ASN A 1 111 ? 3.175 -5.667 12.551 1.00 55.22 111 ASN A C 1
ATOM 872 O O . ASN A 1 111 ? 2.945 -4.845 11.673 1.00 55.22 111 ASN A O 1
ATOM 876 N N . PHE A 1 112 ? 3.246 -6.980 12.289 1.00 61.03 112 PHE A N 1
ATOM 877 C CA . PHE A 1 112 ? 3.161 -7.509 10.914 1.00 61.03 112 PHE A CA 1
ATOM 878 C C . PHE A 1 112 ? 2.214 -8.721 10.789 1.00 61.03 112 PHE A C 1
ATOM 880 O O . PHE A 1 112 ? 2.603 -9.829 11.144 1.00 61.03 112 PHE A O 1
ATOM 887 N N . PRO A 1 113 ? 0.985 -8.544 10.270 1.00 60.25 113 PRO A N 1
ATOM 888 C CA . PRO A 1 113 ? 0.115 -9.647 9.845 1.00 60.25 113 PRO A CA 1
ATOM 889 C C . PRO A 1 113 ? 0.421 -10.170 8.429 1.00 60.25 113 PRO A C 1
ATOM 891 O O . PRO A 1 113 ? 0.263 -11.359 8.169 1.00 60.25 113 PRO A O 1
ATOM 894 N N . LEU A 1 114 ? 0.835 -9.292 7.506 1.00 68.62 114 LEU A N 1
ATOM 895 C CA . LEU A 1 114 ? 1.021 -9.608 6.084 1.00 68.62 114 LEU A CA 1
ATOM 896 C C . LEU A 1 114 ? 1.927 -8.576 5.403 1.00 68.62 114 LEU A C 1
ATOM 898 O O . LEU A 1 114 ? 1.780 -7.378 5.656 1.00 68.62 114 LEU A O 1
ATOM 902 N N . GLU A 1 115 ? 2.779 -9.047 4.496 1.00 79.31 115 GLU A N 1
ATOM 903 C CA . GLU A 1 115 ? 3.499 -8.262 3.494 1.00 79.31 115 GLU A CA 1
ATOM 904 C C . GLU A 1 115 ? 3.226 -8.866 2.098 1.00 79.31 115 GLU A C 1
ATOM 906 O O . GLU A 1 115 ? 3.302 -10.080 1.898 1.00 79.31 115 GLU A O 1
ATOM 911 N N . VAL A 1 116 ? 2.855 -8.026 1.127 1.00 77.38 116 VAL A N 1
ATOM 912 C CA . VAL A 1 116 ? 2.671 -8.412 -0.284 1.00 77.38 116 VAL A CA 1
ATOM 913 C C . VAL A 1 116 ? 3.539 -7.520 -1.156 1.00 77.38 116 VAL A C 1
ATOM 915 O O . VAL A 1 116 ? 3.341 -6.307 -1.192 1.00 77.38 116 VAL A O 1
ATOM 918 N N . ILE A 1 117 ? 4.473 -8.117 -1.889 1.00 78.06 117 ILE A N 1
ATOM 919 C CA . ILE A 1 117 ? 5.395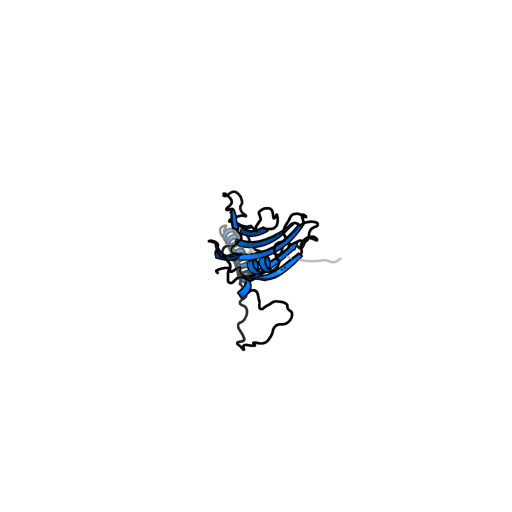 -7.421 -2.785 1.00 78.06 117 ILE A CA 1
ATOM 920 C C . ILE A 1 117 ? 4.978 -7.696 -4.230 1.00 78.06 117 ILE A C 1
ATOM 922 O O . ILE A 1 117 ? 4.942 -8.840 -4.684 1.00 78.06 117 ILE A O 1
ATOM 926 N N . VAL A 1 118 ? 4.694 -6.638 -4.987 1.00 74.88 118 VAL A N 1
ATOM 927 C CA . VAL A 1 118 ? 4.530 -6.730 -6.443 1.00 74.88 118 VAL A CA 1
ATOM 928 C C . VAL A 1 118 ? 5.917 -6.746 -7.088 1.00 74.88 118 VAL A C 1
ATOM 930 O O . VAL A 1 118 ? 6.681 -5.791 -6.939 1.00 74.88 118 VAL A O 1
ATOM 933 N N . VAL A 1 119 ? 6.238 -7.830 -7.798 1.00 72.62 119 VAL A N 1
ATOM 934 C CA . VAL A 1 119 ? 7.555 -8.085 -8.398 1.00 72.62 119 VAL A CA 1
ATOM 935 C C . VAL A 1 119 ? 7.516 -7.835 -9.905 1.00 72.62 119 VAL A C 1
ATOM 937 O O . VAL A 1 119 ? 6.735 -8.447 -10.642 1.00 72.62 119 VAL A O 1
ATOM 940 N N . PHE A 1 120 ? 8.403 -6.947 -10.354 1.00 70.62 120 PHE A N 1
ATOM 941 C CA . PHE A 1 120 ? 8.495 -6.443 -11.721 1.00 70.62 120 PHE A CA 1
ATOM 942 C C . PHE A 1 120 ? 9.568 -7.219 -12.512 1.00 70.62 120 PHE A C 1
ATOM 944 O O . PHE A 1 120 ? 10.714 -7.307 -12.063 1.00 70.62 120 PHE A O 1
ATOM 951 N N . PRO A 1 121 ? 9.262 -7.783 -13.694 1.00 66.69 121 PRO A N 1
ATOM 952 C CA . PRO A 1 121 ? 10.270 -8.444 -14.516 1.00 66.69 121 PRO A CA 1
ATOM 953 C C . PRO A 1 121 ? 11.197 -7.425 -15.222 1.00 66.69 121 PRO A C 1
ATOM 955 O O . PRO A 1 121 ? 10.741 -6.366 -15.661 1.00 66.69 121 PRO A O 1
ATOM 958 N N . PRO A 1 122 ? 12.492 -7.738 -15.428 1.00 54.75 122 PRO A N 1
ATOM 959 C CA . PRO A 1 122 ? 13.184 -8.969 -15.053 1.00 54.75 122 PRO A CA 1
ATOM 960 C C . PRO A 1 122 ? 13.911 -8.840 -13.698 1.00 54.75 122 PRO A C 1
ATOM 962 O O . PRO A 1 122 ? 14.997 -8.276 -13.656 1.00 54.75 122 PRO A O 1
ATOM 965 N N . TYR A 1 123 ? 13.308 -9.388 -12.636 1.00 53.81 123 TYR A N 1
ATOM 966 C CA . TYR A 1 123 ? 13.871 -9.970 -11.394 1.00 53.81 123 TYR A CA 1
ATOM 967 C C . TYR A 1 123 ? 15.005 -9.287 -10.583 1.00 53.81 123 TYR A C 1
ATOM 969 O O . TYR A 1 123 ? 15.320 -9.775 -9.505 1.00 53.81 123 TYR A O 1
ATOM 977 N N . GLU A 1 124 ? 15.567 -8.159 -11.012 1.00 52.91 124 GLU A N 1
ATOM 978 C CA . GLU A 1 124 ? 16.706 -7.462 -10.374 1.00 52.91 124 GLU A CA 1
ATOM 979 C C . GLU A 1 124 ? 16.314 -6.065 -9.838 1.00 52.91 124 GLU A C 1
ATOM 981 O O . GLU A 1 124 ? 17.146 -5.295 -9.353 1.00 52.91 124 GLU A O 1
ATOM 986 N N . SER A 1 125 ? 15.036 -5.674 -9.930 1.00 56.66 125 SER A N 1
ATOM 987 C CA . SER A 1 125 ? 14.607 -4.362 -9.445 1.00 56.66 125 SER A CA 1
ATOM 988 C C . SER A 1 125 ? 14.479 -4.351 -7.921 1.00 56.66 125 SER A C 1
ATOM 990 O O . SER A 1 125 ? 13.502 -4.841 -7.365 1.00 56.66 125 SER A O 1
ATOM 992 N N . THR A 1 126 ? 15.377 -3.622 -7.258 1.00 63.25 126 THR A N 1
ATOM 993 C CA . THR A 1 126 ? 15.206 -3.132 -5.870 1.00 63.25 126 THR A CA 1
ATOM 994 C C . THR A 1 126 ? 14.047 -2.127 -5.711 1.00 63.25 126 THR A C 1
ATOM 996 O O . THR A 1 126 ? 13.865 -1.539 -4.646 1.00 63.25 126 THR A O 1
ATOM 999 N N . ASN A 1 127 ? 13.254 -1.941 -6.769 1.00 71.38 127 ASN A N 1
ATOM 1000 C CA . ASN A 1 127 ? 12.029 -1.162 -6.796 1.00 71.38 127 ASN A CA 1
ATOM 1001 C C . ASN A 1 127 ? 10.856 -2.099 -6.516 1.00 71.38 127 ASN A C 1
ATOM 1003 O O . ASN A 1 127 ? 10.641 -3.060 -7.256 1.00 71.38 127 ASN A O 1
ATOM 1007 N N . THR A 1 128 ? 10.099 -1.812 -5.464 1.00 76.94 128 THR A N 1
ATOM 1008 C CA . THR A 1 128 ? 8.992 -2.651 -5.001 1.00 76.94 128 THR A CA 1
ATOM 1009 C C . THR A 1 128 ? 7.734 -1.820 -4.796 1.00 76.94 128 THR A C 1
ATOM 1011 O O . THR A 1 128 ? 7.793 -0.629 -4.474 1.00 76.94 128 THR A O 1
ATOM 1014 N N . ILE A 1 129 ? 6.578 -2.467 -4.960 1.00 83.06 129 ILE A N 1
ATOM 1015 C CA . ILE A 1 129 ? 5.336 -2.002 -4.342 1.00 83.06 129 ILE A CA 1
ATOM 1016 C C . ILE A 1 129 ? 4.990 -3.002 -3.250 1.00 83.06 129 ILE A C 1
ATOM 1018 O O . ILE A 1 129 ? 4.664 -4.150 -3.537 1.00 83.06 129 ILE A O 1
ATOM 1022 N N . GLU A 1 130 ? 5.129 -2.550 -2.013 1.00 86.31 130 GLU A N 1
ATOM 1023 C CA . GLU A 1 130 ? 4.943 -3.299 -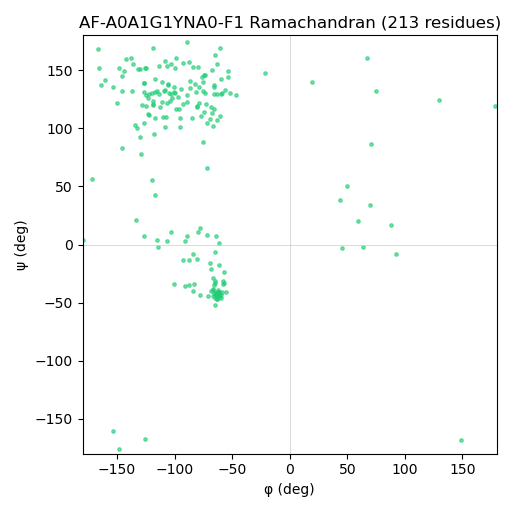0.776 1.00 86.31 130 GLU A CA 1
ATOM 1024 C C . GLU A 1 130 ? 3.580 -2.918 -0.180 1.00 86.31 130 GLU A C 1
ATOM 1026 O O . GLU A 1 130 ? 3.301 -1.737 0.032 1.00 86.31 130 GLU A O 1
ATOM 1031 N N . PHE A 1 131 ? 2.725 -3.898 0.096 1.00 86.31 131 PHE A N 1
ATOM 1032 C CA . PHE A 1 131 ? 1.527 -3.725 0.913 1.00 86.31 131 PHE A CA 1
ATOM 1033 C C . PHE A 1 131 ? 1.759 -4.405 2.253 1.00 86.31 131 PHE A C 1
ATOM 1035 O O . PHE A 1 131 ? 1.793 -5.632 2.320 1.00 86.31 131 PHE A O 1
ATOM 1042 N N . SER A 1 132 ? 1.897 -3.617 3.312 1.00 85.12 132 SER A N 1
ATOM 1043 C CA . SER A 1 132 ? 2.108 -4.117 4.666 1.00 85.12 132 SER A CA 1
ATOM 1044 C C . SER A 1 132 ? 0.952 -3.724 5.585 1.00 85.12 132 SER A C 1
ATOM 1046 O O . SER A 1 132 ? 0.497 -2.574 5.628 1.00 85.12 132 SER A O 1
ATOM 1048 N N . LEU A 1 133 ? 0.447 -4.712 6.323 1.00 83.25 133 LEU A N 1
ATOM 1049 C CA . LEU A 1 133 ? -0.512 -4.500 7.402 1.00 83.25 133 LEU A CA 1
ATOM 1050 C C . LEU A 1 133 ? 0.242 -4.204 8.699 1.00 83.25 133 LEU A C 1
ATOM 1052 O O . LEU A 1 133 ? 1.268 -4.817 8.981 1.00 83.25 133 LEU A O 1
ATOM 1056 N N . ILE A 1 134 ? -0.274 -3.274 9.502 1.00 79.94 134 ILE A N 1
ATOM 1057 C CA . ILE A 1 134 ? 0.344 -2.847 10.761 1.00 79.94 134 ILE A CA 1
ATOM 1058 C C . ILE A 1 134 ? -0.731 -2.718 11.835 1.00 79.94 134 ILE A C 1
ATOM 1060 O O . ILE A 1 134 ? -1.762 -2.081 11.623 1.00 79.94 134 ILE A O 1
ATOM 1064 N N . LYS A 1 135 ? -0.501 -3.286 13.020 1.00 79.50 135 LYS A N 1
ATOM 1065 C CA . LYS A 1 135 ? -1.393 -3.094 14.169 1.00 79.50 135 LYS A CA 1
ATOM 1066 C C . LYS A 1 135 ? -1.231 -1.674 14.717 1.00 79.50 135 LYS A C 1
ATOM 1068 O O . LYS A 1 135 ? -0.149 -1.281 15.142 1.00 79.50 135 LYS A O 1
ATOM 1073 N N . GLY A 1 136 ? -2.309 -0.897 14.735 1.00 76.69 136 GLY A N 1
ATOM 1074 C CA . GLY A 1 136 ? -2.312 0.457 15.275 1.00 76.69 136 GLY A CA 1
ATOM 1075 C C . GLY A 1 136 ? -3.287 1.410 14.589 1.00 76.69 136 GLY A C 1
ATOM 1076 O O . GLY A 1 136 ? -4.161 1.030 13.808 1.00 76.69 136 GLY A O 1
ATOM 1077 N N . VAL A 1 137 ? -3.117 2.691 14.915 1.00 75.50 137 VAL A N 1
ATOM 1078 C CA . VAL A 1 137 ? -3.873 3.791 14.311 1.00 75.50 137 VAL A CA 1
ATOM 1079 C C . VAL A 1 137 ? -2.975 4.532 13.330 1.00 75.50 137 VAL A C 1
ATOM 1081 O O . VAL A 1 137 ? -1.874 4.942 13.707 1.00 75.50 137 VAL A O 1
ATOM 1084 N N . VAL A 1 138 ? -3.461 4.756 12.108 1.00 77.75 138 VAL A N 1
ATOM 1085 C CA . VAL A 1 138 ? -2.809 5.621 11.119 1.00 77.75 138 VAL A CA 1
ATOM 1086 C C . VAL A 1 138 ? -2.711 7.031 11.692 1.00 77.75 138 VAL A C 1
ATOM 1088 O O . VAL A 1 138 ? -3.706 7.732 11.871 1.00 77.75 138 VAL A O 1
ATOM 1091 N N . LYS A 1 139 ? -1.486 7.450 12.003 1.00 77.31 139 LYS A N 1
ATOM 1092 C CA . LYS A 1 139 ? -1.174 8.787 12.507 1.00 77.31 139 LYS A CA 1
ATOM 1093 C C . LYS A 1 139 ? -0.277 9.493 11.512 1.00 77.31 139 LYS A C 1
ATOM 1095 O O . LYS A 1 139 ? 0.646 8.893 10.965 1.00 77.31 139 LYS A O 1
ATOM 1100 N N . LYS A 1 140 ? -0.491 10.799 11.347 1.00 73.56 140 LYS A N 1
ATOM 1101 C CA . LYS A 1 140 ? 0.509 11.653 10.717 1.00 73.56 140 LYS A CA 1
ATOM 1102 C C . LYS A 1 140 ? 1.738 11.631 11.622 1.00 73.56 140 LYS A C 1
ATOM 1104 O O . LYS A 1 140 ? 1.714 12.183 12.720 1.00 73.56 140 LYS A O 1
ATOM 1109 N N . SER A 1 141 ? 2.783 10.945 11.172 1.00 67.56 141 SER A N 1
ATOM 1110 C CA . SER A 1 141 ? 4.114 11.064 11.760 1.00 67.56 141 SER A CA 1
ATOM 1111 C C . SER A 1 141 ? 4.506 12.549 11.778 1.00 67.56 141 SER A C 1
ATOM 1113 O O . SER A 1 141 ? 4.128 13.273 10.845 1.00 67.56 141 SER A O 1
ATOM 1115 N N . PRO A 1 142 ? 5.221 13.034 12.814 1.00 63.69 142 PRO A N 1
ATOM 1116 C CA . PRO A 1 142 ? 5.864 14.336 12.717 1.00 63.69 142 PRO A CA 1
ATOM 1117 C C . PRO A 1 142 ? 6.687 14.356 11.427 1.00 63.69 142 PRO A C 1
ATOM 1119 O O . PRO A 1 142 ? 7.421 13.412 11.142 1.00 63.69 142 PRO A O 1
ATOM 1122 N N . SER A 1 143 ? 6.516 15.399 10.618 1.00 60.66 143 SER A N 1
ATOM 1123 C CA . SER A 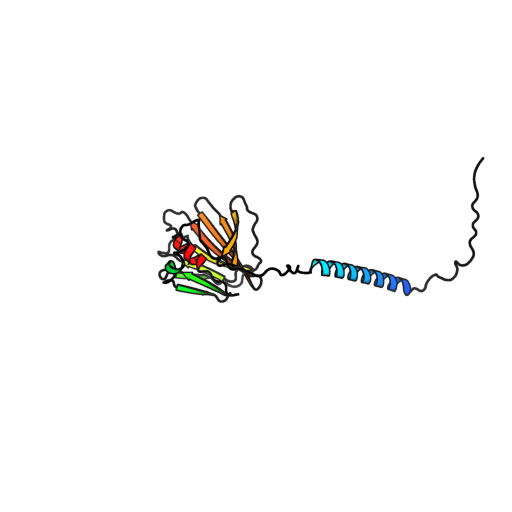1 143 ? 7.382 15.612 9.465 1.00 60.66 143 SER A CA 1
ATOM 1124 C C . SER A 1 143 ? 8.773 15.931 9.991 1.00 60.66 143 SER A C 1
ATOM 1126 O O . SER A 1 143 ? 9.016 17.042 10.465 1.00 60.66 143 SER A O 1
ATOM 1128 N N . ASP A 1 144 ? 9.650 14.937 9.944 1.00 67.12 144 ASP A N 1
ATOM 1129 C CA . ASP A 1 144 ? 11.086 15.156 9.929 1.00 67.12 144 ASP A CA 1
ATOM 1130 C C . ASP A 1 144 ? 11.477 15.890 8.629 1.00 67.12 144 ASP A C 1
ATOM 1132 O O . ASP A 1 144 ? 10.701 15.968 7.673 1.00 67.12 144 ASP A O 1
ATOM 1136 N N . GLU A 1 145 ? 12.673 16.477 8.598 1.00 63.78 145 GLU A N 1
ATOM 1137 C CA . GLU A 1 145 ? 13.176 17.254 7.450 1.00 63.78 145 GLU A CA 1
ATOM 1138 C C . GLU A 1 145 ? 13.291 16.409 6.162 1.00 63.78 145 GLU A C 1
ATOM 1140 O O . GLU A 1 145 ? 13.327 16.943 5.056 1.00 63.78 145 GLU A O 1
ATOM 1145 N N . ILE A 1 146 ? 13.294 15.080 6.311 1.00 77.75 146 ILE A N 1
ATOM 1146 C CA . ILE A 1 146 ? 13.513 14.094 5.252 1.00 77.75 146 ILE A CA 1
ATOM 1147 C C . ILE A 1 146 ? 12.186 13.658 4.607 1.00 77.75 146 ILE A C 1
ATOM 1149 O O . ILE A 1 146 ? 12.146 13.427 3.402 1.00 77.75 146 ILE A O 1
ATOM 1153 N N . CYS A 1 147 ? 11.088 13.557 5.364 1.00 84.12 147 CYS A N 1
ATOM 1154 C CA . CYS A 1 147 ? 9.822 13.007 4.884 1.00 84.12 147 CYS A CA 1
ATOM 1155 C C . CYS A 1 147 ? 8.609 13.913 5.147 1.00 84.12 147 CYS A C 1
ATOM 1157 O O . CYS A 1 147 ? 8.164 14.131 6.278 1.00 84.12 147 CYS A O 1
ATOM 1159 N N . GLN A 1 148 ? 7.942 14.316 4.069 1.00 88.06 148 GLN A N 1
ATOM 1160 C CA . GLN A 1 148 ? 6.705 15.089 4.138 1.00 88.06 148 GLN A CA 1
ATOM 1161 C C . GLN A 1 148 ? 5.490 14.165 4.262 1.00 88.06 148 GLN A C 1
ATOM 1163 O O . GLN A 1 148 ? 5.372 13.186 3.530 1.00 88.06 148 GLN A O 1
ATOM 1168 N N . SER A 1 149 ? 4.565 14.482 5.174 1.00 89.00 149 SER A N 1
ATOM 1169 C CA . SER A 1 149 ? 3.308 13.736 5.358 1.00 89.00 149 SER A CA 1
ATOM 1170 C C . SER A 1 149 ? 2.092 14.651 5.181 1.00 89.00 149 SER A C 1
ATOM 1172 O O . SER A 1 149 ? 2.001 15.700 5.829 1.00 89.00 149 SER A O 1
ATOM 1174 N N . THR A 1 150 ? 1.128 14.259 4.350 1.00 90.00 150 THR A N 1
ATOM 1175 C CA . THR A 1 150 ? -0.099 15.018 4.052 1.00 90.00 150 THR A CA 1
ATOM 1176 C C . THR A 1 150 ? -1.342 14.135 4.145 1.00 90.00 150 THR A C 1
ATOM 1178 O O . THR A 1 150 ? -1.289 12.927 3.920 1.00 90.00 150 THR A O 1
ATOM 1181 N N . ASN A 1 151 ? -2.480 14.738 4.492 1.00 90.00 151 ASN A N 1
ATOM 1182 C CA . ASN A 1 151 ? -3.768 14.052 4.415 1.00 90.00 151 ASN A CA 1
ATOM 1183 C C . ASN A 1 151 ? -4.194 13.982 2.944 1.00 90.00 151 ASN A C 1
ATOM 1185 O O . ASN A 1 151 ? -4.020 14.947 2.200 1.00 90.00 151 ASN A O 1
ATOM 1189 N N . THR A 1 152 ? -4.758 12.854 2.531 1.00 90.56 152 THR A N 1
ATOM 1190 C CA . THR A 1 152 ? -5.263 12.630 1.177 1.00 90.56 152 THR A CA 1
ATOM 1191 C C . THR A 1 152 ? -6.469 11.687 1.215 1.00 90.56 152 THR A C 1
ATOM 1193 O O . THR A 1 152 ? -6.930 11.292 2.289 1.00 90.56 152 THR A O 1
ATOM 1196 N N . THR A 1 153 ? -6.996 11.322 0.053 1.00 85.88 153 THR A N 1
ATOM 1197 C CA . THR A 1 153 ? -8.009 10.275 -0.085 1.00 85.88 153 THR A CA 1
ATOM 1198 C C . THR A 1 153 ? -7.547 9.249 -1.105 1.00 85.88 153 THR A C 1
ATOM 1200 O O . THR A 1 153 ? -7.000 9.594 -2.149 1.00 85.88 153 THR A O 1
ATOM 1203 N N . LEU A 1 154 ? -7.776 7.975 -0.801 1.00 82.50 154 LEU A N 1
ATOM 1204 C CA . LEU A 1 154 ? -7.542 6.869 -1.714 1.00 82.50 154 LEU A CA 1
ATOM 1205 C C . LEU A 1 154 ? -8.888 6.200 -1.982 1.00 82.50 154 LEU A C 1
ATOM 1207 O O . LEU A 1 154 ? -9.477 5.625 -1.073 1.00 82.50 154 LEU A O 1
ATOM 1211 N N . ASN A 1 155 ? -9.421 6.361 -3.196 1.00 78.56 155 ASN A N 1
ATOM 1212 C CA . ASN A 1 155 ? -10.755 5.875 -3.577 1.00 78.56 155 ASN A CA 1
ATOM 1213 C C . ASN A 1 155 ? -11.860 6.271 -2.578 1.00 78.56 155 ASN A C 1
ATOM 1215 O O . ASN A 1 155 ? -12.630 5.443 -2.103 1.00 78.56 155 ASN A O 1
ATOM 1219 N N . ALA A 1 156 ? -11.900 7.567 -2.242 1.00 81.31 156 ALA A N 1
ATOM 1220 C CA . ALA A 1 156 ? -12.761 8.181 -1.223 1.00 81.31 156 ALA A CA 1
ATOM 1221 C C . ALA A 1 156 ? -12.539 7.716 0.236 1.00 81.31 156 ALA A C 1
ATOM 1223 O O . ALA A 1 156 ? -13.145 8.287 1.143 1.00 81.31 156 ALA A O 1
ATOM 1224 N N . VAL A 1 157 ? -11.626 6.777 0.502 1.00 84.25 157 VAL A N 1
ATOM 1225 C CA . VAL A 1 157 ? -11.216 6.415 1.865 1.00 84.25 157 VAL A CA 1
ATOM 1226 C C . VAL A 1 157 ? -10.174 7.425 2.378 1.00 84.25 157 VAL A C 1
ATOM 1228 O O . VAL A 1 157 ? -9.214 7.718 1.658 1.00 84.25 157 VAL A O 1
ATOM 1231 N N . PRO A 1 158 ? -10.315 7.986 3.596 1.00 88.75 158 PRO A N 1
ATOM 1232 C CA . PRO A 1 158 ? -9.307 8.870 4.182 1.00 88.75 158 PRO A CA 1
ATOM 1233 C C . PRO A 1 158 ? -7.950 8.173 4.339 1.00 88.75 158 PRO A C 1
ATOM 1235 O O . PRO A 1 158 ? -7.863 7.090 4.915 1.00 88.75 158 PRO A O 1
ATOM 1238 N N . ALA A 1 159 ? -6.889 8.817 3.856 1.00 90.06 159 ALA A N 1
ATOM 1239 C CA . ALA A 1 159 ? -5.543 8.259 3.820 1.00 90.06 159 ALA A CA 1
ATOM 1240 C C . ALA A 1 159 ? -4.488 9.300 4.225 1.00 90.06 159 ALA A C 1
ATOM 1242 O O . ALA A 1 159 ? -4.711 10.511 4.150 1.00 90.06 159 ALA A O 1
ATOM 1243 N N . ILE A 1 160 ? -3.303 8.833 4.613 1.00 90.25 160 ILE A N 1
ATOM 1244 C CA . ILE A 1 160 ? -2.116 9.676 4.782 1.00 90.25 160 ILE A CA 1
ATOM 1245 C C . ILE A 1 160 ? -1.114 9.315 3.695 1.00 90.25 160 ILE A C 1
ATOM 1247 O O . ILE A 1 160 ? -0.690 8.165 3.605 1.00 90.25 160 ILE A O 1
ATOM 1251 N N . LYS A 1 161 ? -0.714 10.308 2.897 1.00 91.12 161 LYS A N 1
ATOM 1252 C CA . LYS A 1 161 ? 0.408 10.194 1.967 1.00 91.12 161 LYS A CA 1
ATOM 1253 C C . LYS A 1 161 ? 1.688 10.612 2.684 1.00 91.12 161 LYS A C 1
ATOM 1255 O O . LYS A 1 161 ? 1.733 11.704 3.250 1.00 91.12 161 LYS A O 1
ATOM 1260 N N . ARG A 1 162 ? 2.732 9.788 2.634 1.00 89.75 162 ARG A N 1
ATOM 1261 C CA . ARG A 1 162 ? 4.099 10.155 3.034 1.00 89.75 162 ARG A CA 1
ATOM 1262 C C . ARG A 1 162 ? 5.005 10.101 1.809 1.00 89.75 162 ARG A C 1
ATOM 1264 O O . ARG A 1 162 ? 4.988 9.115 1.084 1.00 89.75 162 ARG A O 1
ATOM 1271 N N . SER A 1 163 ? 5.799 11.143 1.598 1.00 89.88 163 SER A N 1
ATOM 1272 C CA . SER A 1 163 ? 6.833 11.209 0.564 1.00 89.88 163 SER A CA 1
ATOM 1273 C C . SER A 1 163 ? 8.188 11.398 1.236 1.00 89.88 163 SER A C 1
ATOM 1275 O O . SER A 1 163 ? 8.386 12.388 1.938 1.00 89.88 163 SER A O 1
ATOM 1277 N N . CYS A 1 164 ? 9.109 10.467 1.007 1.00 88.12 164 CYS A N 1
ATOM 1278 C CA . CYS A 1 164 ? 10.477 10.485 1.516 1.00 88.12 164 CYS A CA 1
ATOM 1279 C C . CYS A 1 164 ? 11.459 10.532 0.330 1.00 88.12 164 CYS A C 1
ATOM 1281 O O . CYS A 1 164 ? 11.743 9.478 -0.251 1.00 88.12 164 CYS A O 1
ATOM 1283 N N . PRO A 1 165 ? 11.943 11.717 -0.085 1.00 84.12 165 PRO A N 1
ATOM 1284 C CA . PRO A 1 165 ? 13.135 11.833 -0.924 1.00 84.12 165 PRO A CA 1
ATOM 1285 C C . PRO A 1 165 ? 14.390 11.305 -0.212 1.00 84.12 165 PRO A C 1
ATOM 1287 O O . PRO A 1 165 ? 14.488 11.326 1.013 1.00 84.12 165 PRO A O 1
ATOM 1290 N N . GLY A 1 166 ? 15.381 10.889 -0.995 1.00 76.56 166 GLY A N 1
ATOM 1291 C CA . GLY A 1 166 ? 16.694 10.474 -0.514 1.00 76.56 166 GLY A CA 1
ATOM 1292 C C . GLY A 1 166 ? 17.691 10.393 -1.668 1.00 76.56 166 GLY A C 1
ATOM 1293 O O . GLY A 1 166 ? 17.310 10.179 -2.819 1.00 76.56 166 GLY A O 1
ATOM 1294 N N . ALA A 1 167 ? 18.975 10.597 -1.375 1.00 60.44 167 ALA A N 1
ATOM 1295 C CA . ALA A 1 167 ? 20.032 10.508 -2.378 1.00 60.44 167 ALA A CA 1
ATOM 1296 C C . ALA A 1 167 ? 20.255 9.037 -2.763 1.00 60.44 167 ALA A C 1
ATOM 1298 O O . ALA A 1 167 ? 20.821 8.272 -1.985 1.00 60.44 167 ALA A O 1
ATOM 1299 N N . GLY A 1 168 ? 19.778 8.642 -3.945 1.00 68.38 168 GLY A N 1
ATOM 1300 C CA . GLY A 1 168 ? 19.853 7.264 -4.434 1.00 68.38 168 GLY A CA 1
ATOM 1301 C C . GLY A 1 168 ? 18.639 6.390 -4.105 1.00 68.38 168 GLY A C 1
ATOM 1302 O O . GLY A 1 168 ? 18.546 5.294 -4.639 1.00 68.38 168 GLY A O 1
ATOM 1303 N N . ALA A 1 169 ? 17.691 6.845 -3.280 1.00 76.44 169 ALA A N 1
ATOM 1304 C CA . ALA A 1 169 ? 16.427 6.139 -3.072 1.00 76.44 169 ALA A CA 1
ATOM 1305 C C . ALA A 1 169 ? 15.305 7.096 -2.652 1.00 76.44 169 ALA A C 1
ATOM 1307 O O . ALA A 1 169 ? 15.482 7.925 -1.763 1.00 76.44 169 ALA A O 1
ATOM 1308 N N . SER A 1 170 ? 14.123 6.941 -3.242 1.00 84.50 170 SER A N 1
ATOM 1309 C CA . SER A 1 170 ? 12.907 7.665 -2.873 1.00 84.50 170 SER A CA 1
ATOM 1310 C C . SER A 1 170 ? 11.771 6.693 -2.571 1.00 84.50 170 SER A C 1
ATOM 1312 O O . SER A 1 170 ? 11.723 5.581 -3.095 1.00 84.50 170 SER A O 1
ATOM 1314 N N . SER A 1 171 ? 10.830 7.092 -1.718 1.00 86.62 171 SER A N 1
ATOM 1315 C CA . SER A 1 171 ? 9.600 6.321 -1.533 1.00 86.62 171 SER A CA 1
ATOM 1316 C C . SER A 1 171 ? 8.381 7.199 -1.298 1.00 86.62 171 SER A C 1
ATOM 1318 O O . SER A 1 171 ? 8.465 8.289 -0.726 1.00 86.62 171 SER A O 1
ATOM 1320 N N . VAL A 1 172 ? 7.236 6.695 -1.748 1.00 89.88 172 VAL A N 1
ATOM 1321 C CA . VAL A 1 172 ? 5.914 7.263 -1.492 1.00 89.88 172 VAL A CA 1
ATOM 1322 C C . VAL A 1 172 ? 5.067 6.169 -0.864 1.00 89.88 172 VAL A C 1
ATOM 1324 O O . VAL A 1 172 ? 4.984 5.075 -1.417 1.00 89.88 172 VAL A O 1
ATOM 1327 N N . SER A 1 173 ? 4.425 6.445 0.266 1.00 89.69 173 SER A N 1
ATOM 1328 C CA . SER A 1 173 ? 3.463 5.524 0.867 1.00 89.69 173 SER A CA 1
ATOM 1329 C C . SER A 1 173 ? 2.101 6.162 1.102 1.00 89.69 173 SER A C 1
ATOM 1331 O O . SER A 1 173 ? 1.982 7.372 1.301 1.00 89.69 173 SER A O 1
ATOM 1333 N N . TYR A 1 174 ? 1.075 5.319 1.069 1.00 90.50 174 TYR A N 1
ATOM 1334 C CA . TYR A 1 174 ? -0.315 5.634 1.359 1.00 90.50 174 TYR A CA 1
ATOM 1335 C C . TYR A 1 174 ? -0.771 4.724 2.499 1.00 90.50 174 TYR A C 1
ATOM 1337 O O . TYR A 1 174 ? -0.885 3.513 2.312 1.00 90.50 174 TYR A O 1
ATOM 1345 N N . SER A 1 175 ? -1.014 5.297 3.676 1.00 90.06 175 SER A N 1
ATOM 1346 C CA . SER A 1 175 ? -1.519 4.565 4.841 1.00 90.06 175 SER A CA 1
ATOM 1347 C C . SER A 1 175 ? -3.008 4.837 5.042 1.00 90.06 175 SER A C 1
ATOM 1349 O O . SER A 1 175 ? -3.427 5.995 5.100 1.00 90.06 175 SER A O 1
ATOM 1351 N N . VAL A 1 176 ? -3.799 3.774 5.180 1.00 90.19 176 VAL A N 1
ATOM 1352 C CA . VAL A 1 176 ? -5.258 3.803 5.332 1.00 90.19 176 VAL A CA 1
ATOM 1353 C C . VAL A 1 176 ? -5.670 3.022 6.576 1.00 90.19 176 VAL A C 1
ATOM 1355 O O . VAL A 1 176 ? -5.119 1.962 6.873 1.00 90.19 176 VAL A O 1
ATOM 1358 N N . GLN A 1 177 ? -6.634 3.549 7.330 1.00 88.12 177 GLN A N 1
ATOM 1359 C CA . GLN A 1 177 ? -7.156 2.874 8.514 1.00 88.12 177 GLN A CA 1
ATOM 1360 C C . GLN A 1 177 ? -8.175 1.802 8.106 1.00 88.12 177 GLN A C 1
ATOM 1362 O O . GLN A 1 177 ? -9.224 2.130 7.555 1.00 88.12 177 GLN A O 1
ATOM 1367 N N . LEU A 1 178 ? -7.892 0.539 8.425 1.00 83.25 178 LEU A N 1
ATOM 1368 C CA . LEU A 1 178 ? -8.861 -0.554 8.363 1.00 83.25 178 LEU A CA 1
ATOM 1369 C C . LEU A 1 178 ? -9.611 -0.689 9.702 1.00 83.25 178 LEU A C 1
ATOM 1371 O O . LEU A 1 178 ? -9.287 -0.038 10.706 1.00 83.25 178 LEU A O 1
ATOM 1375 N N . LYS A 1 179 ? -10.610 -1.580 9.730 1.00 77.38 179 LYS A N 1
ATOM 1376 C CA . LYS A 1 179 ? -11.295 -2.002 10.962 1.00 77.38 179 LYS A CA 1
ATOM 1377 C C . LYS A 1 179 ? -10.330 -2.661 11.964 1.00 77.38 179 LYS A C 1
ATOM 1379 O O . LYS A 1 179 ? -9.181 -2.974 11.664 1.00 77.38 179 LYS A O 1
ATOM 1384 N N . ASN A 1 180 ? -10.821 -2.867 13.187 1.00 75.94 180 ASN A N 1
ATOM 1385 C CA . ASN A 1 180 ? -10.144 -3.599 14.269 1.00 75.94 180 ASN A CA 1
ATOM 1386 C C . ASN A 1 180 ? -8.772 -3.036 14.700 1.00 75.94 180 ASN A C 1
ATOM 1388 O O . ASN A 1 180 ? -7.990 -3.740 15.334 1.00 75.94 180 ASN A O 1
ATOM 1392 N N . GLY A 1 181 ? -8.484 -1.764 14.400 1.00 77.12 181 GLY A N 1
ATOM 1393 C CA . GLY A 1 181 ? -7.199 -1.146 14.742 1.00 77.12 181 GLY A CA 1
ATOM 1394 C C . GLY A 1 181 ? -6.035 -1.699 13.920 1.00 77.12 181 GLY A C 1
ATOM 1395 O O . GLY A 1 181 ? -4.928 -1.820 14.439 1.00 77.12 181 GLY A O 1
ATOM 1396 N N . ILE A 1 182 ? -6.289 -2.061 12.660 1.00 82.75 182 ILE A N 1
ATOM 1397 C CA . ILE A 1 182 ? -5.267 -2.420 11.674 1.00 82.75 182 ILE A CA 1
ATOM 1398 C C . ILE A 1 182 ? -5.137 -1.264 10.6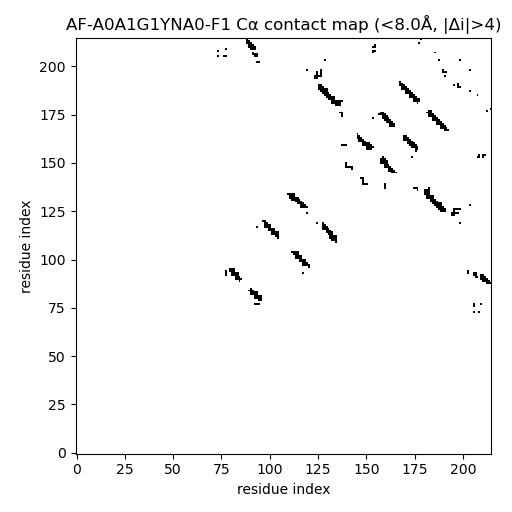78 1.00 82.75 182 ILE A C 1
ATOM 1400 O O . ILE A 1 182 ? -6.131 -0.682 10.250 1.00 82.75 182 ILE A O 1
ATOM 1404 N N . ALA A 1 183 ? -3.912 -0.920 10.308 1.00 86.38 183 ALA A N 1
ATOM 1405 C CA . ALA A 1 183 ? -3.582 -0.001 9.233 1.00 86.38 183 ALA A CA 1
ATOM 1406 C C . ALA A 1 183 ? -3.054 -0.791 8.031 1.00 86.38 183 ALA A C 1
ATOM 1408 O O . ALA A 1 183 ? -2.232 -1.687 8.202 1.00 86.38 183 ALA A O 1
ATOM 1409 N N . LEU A 1 184 ? -3.480 -0.428 6.824 1.00 88.25 184 LEU A N 1
ATOM 1410 C CA . LEU A 1 184 ? -2.870 -0.881 5.576 1.00 88.25 184 LEU A CA 1
ATOM 1411 C C . LEU A 1 184 ? -1.944 0.215 5.064 1.00 88.25 184 LEU A C 1
ATOM 1413 O O . LEU A 1 184 ? -2.367 1.365 4.962 1.00 88.25 184 LEU A O 1
ATOM 1417 N N . THR A 1 185 ? -0.706 -0.126 4.724 1.00 88.44 185 THR A N 1
ATOM 1418 C CA . THR A 1 185 ? 0.226 0.787 4.058 1.00 88.44 185 THR A CA 1
ATOM 1419 C C . THR A 1 185 ? 0.624 0.214 2.709 1.00 88.44 185 THR A C 1
ATOM 1421 O O . THR A 1 185 ? 1.208 -0.858 2.647 1.00 88.44 185 THR A O 1
ATOM 1424 N N . ALA A 1 186 ? 0.329 0.946 1.635 1.00 89.56 186 ALA A N 1
ATOM 1425 C CA . ALA A 1 186 ? 0.873 0.687 0.307 1.00 89.56 186 ALA A CA 1
ATOM 1426 C C . ALA A 1 186 ? 2.088 1.598 0.097 1.00 89.56 186 ALA A C 1
ATOM 1428 O O . ALA A 1 186 ? 1.945 2.822 0.113 1.00 89.56 186 ALA A O 1
ATOM 1429 N N . ARG A 1 187 ? 3.281 1.032 -0.074 1.00 88.19 187 ARG A N 1
ATOM 1430 C CA . ARG A 1 187 ? 4.551 1.747 -0.233 1.00 88.19 187 ARG A CA 1
ATOM 1431 C C . ARG A 1 187 ? 5.163 1.429 -1.589 1.00 88.19 187 ARG A C 1
ATOM 1433 O O . ARG A 1 187 ? 5.440 0.280 -1.898 1.00 88.19 187 ARG A O 1
ATOM 1440 N N . ILE A 1 188 ? 5.426 2.469 -2.368 1.00 88.12 188 ILE A N 1
ATOM 1441 C CA . ILE A 1 188 ? 6.190 2.410 -3.613 1.00 88.12 188 ILE A CA 1
ATOM 1442 C C . ILE A 1 188 ? 7.611 2.865 -3.284 1.00 88.12 188 ILE A C 1
ATOM 1444 O O . ILE A 1 188 ? 7.811 4.012 -2.868 1.00 88.12 188 ILE A O 1
ATOM 1448 N N . ALA A 1 189 ? 8.588 1.979 -3.449 1.00 84.50 189 ALA A N 1
ATOM 1449 C CA . ALA A 1 189 ? 10.003 2.275 -3.264 1.00 84.50 189 ALA A CA 1
ATOM 1450 C C . ALA A 1 189 ? 10.727 2.303 -4.616 1.00 84.50 189 ALA A C 1
ATOM 1452 O O . ALA A 1 189 ? 10.571 1.400 -5.436 1.00 84.50 189 ALA A O 1
ATOM 1453 N N . HIS A 1 190 ? 11.535 3.341 -4.824 1.00 80.56 190 HIS A N 1
ATOM 1454 C CA . HIS A 1 190 ? 12.420 3.496 -5.970 1.00 80.56 190 HIS A CA 1
ATOM 1455 C C . HIS A 1 190 ? 13.856 3.673 -5.488 1.00 80.56 190 HIS A C 1
ATOM 1457 O O . HIS A 1 190 ? 14.191 4.706 -4.916 1.00 80.56 190 HIS A O 1
ATOM 1463 N N . ASN A 1 191 ? 14.703 2.694 -5.758 1.00 75.06 191 ASN A N 1
ATOM 1464 C CA . ASN A 1 191 ? 16.147 2.830 -5.759 1.00 75.06 191 ASN A CA 1
ATOM 1465 C C . ASN A 1 191 ? 16.597 3.483 -7.082 1.00 75.06 191 ASN A C 1
ATOM 1467 O O . ASN A 1 191 ? 15.925 3.373 -8.109 1.00 75.06 191 ASN A O 1
ATOM 1471 N N . GLU A 1 192 ? 17.731 4.173 -7.062 1.00 66.25 192 GLU A N 1
ATOM 1472 C CA . GLU A 1 192 ? 18.330 4.825 -8.230 1.00 66.25 192 GLU A CA 1
ATOM 1473 C C . GLU A 1 192 ? 19.698 4.214 -8.564 1.00 66.25 192 GLU A C 1
ATOM 1475 O O . GLU A 1 192 ? 20.655 4.922 -8.881 1.00 66.25 192 GLU A O 1
ATOM 1480 N N . THR A 1 193 ? 19.808 2.881 -8.509 1.00 64.88 193 THR A N 1
ATOM 1481 C CA . THR A 1 193 ? 20.986 2.197 -9.059 1.00 64.88 193 THR A CA 1
ATOM 1482 C C . THR A 1 193 ? 20.930 2.203 -10.594 1.00 64.88 193 THR A C 1
ATOM 1484 O O . THR A 1 193 ? 19.836 2.066 -11.154 1.00 64.88 193 THR A O 1
ATOM 1487 N N . PRO A 1 194 ? 22.077 2.302 -11.301 1.00 58.53 194 PRO A N 1
ATOM 1488 C CA . PRO A 1 194 ? 22.119 2.341 -12.771 1.00 58.53 194 PRO A CA 1
ATOM 1489 C C . PRO A 1 194 ? 21.476 1.134 -13.471 1.00 58.53 194 PRO A C 1
ATOM 1491 O O . PRO A 1 194 ? 21.073 1.230 -14.627 1.00 58.53 194 PRO A O 1
ATOM 1494 N N . GLU A 1 195 ? 21.387 0.004 -12.771 1.00 59.97 195 GLU A N 1
ATOM 1495 C CA . GLU A 1 195 ? 20.852 -1.268 -13.265 1.00 59.97 195 GLU A CA 1
ATOM 1496 C C . GLU A 1 195 ? 19.350 -1.435 -12.954 1.00 59.97 195 GLU A C 1
ATOM 1498 O O . GLU A 1 195 ? 18.679 -2.291 -13.533 1.00 59.97 195 GLU A O 1
ATOM 1503 N N . SER A 1 196 ? 18.783 -0.596 -12.076 1.00 61.66 196 SER A N 1
ATOM 1504 C CA . SER A 1 196 ? 17.376 -0.690 -11.682 1.00 61.66 196 SER A CA 1
ATOM 1505 C C . SER A 1 196 ? 16.430 -0.096 -12.734 1.00 61.66 196 SER A C 1
ATOM 1507 O O . SER A 1 196 ? 16.459 1.092 -13.060 1.00 61.66 196 SER A O 1
ATOM 1509 N N . LYS A 1 197 ? 15.498 -0.915 -13.235 1.00 68.31 197 LYS A N 1
ATOM 1510 C CA . LYS A 1 197 ? 14.349 -0.410 -13.999 1.00 68.31 197 LYS A CA 1
ATOM 1511 C C . LYS A 1 197 ? 13.357 0.245 -13.043 1.00 68.31 197 LYS A C 1
ATOM 1513 O O . LYS A 1 197 ? 12.764 -0.444 -12.212 1.00 68.31 197 LYS A O 1
ATOM 1518 N N . LYS A 1 198 ? 13.170 1.565 -13.150 1.00 73.00 198 LYS A N 1
ATOM 1519 C CA . LYS A 1 198 ? 12.131 2.293 -12.399 1.00 73.00 198 LYS A CA 1
ATOM 1520 C C . LYS A 1 198 ? 10.743 1.745 -12.738 1.00 73.00 198 LYS A C 1
ATOM 1522 O O . LYS A 1 198 ? 10.477 1.405 -13.891 1.00 73.00 198 LYS A O 1
ATOM 1527 N N . ILE A 1 199 ? 9.867 1.679 -11.737 1.00 77.19 199 ILE A N 1
ATOM 1528 C CA . ILE A 1 199 ? 8.467 1.305 -11.943 1.00 77.19 199 ILE A CA 1
ATOM 1529 C C . ILE A 1 199 ? 7.817 2.416 -12.782 1.00 77.19 199 ILE A C 1
ATOM 1531 O O . ILE A 1 199 ? 7.959 3.590 -12.428 1.00 77.19 199 ILE A O 1
ATOM 1535 N N . PRO A 1 200 ? 7.116 2.106 -13.889 1.00 82.69 200 PRO A N 1
ATOM 1536 C CA . PRO A 1 200 ? 6.398 3.127 -14.638 1.00 82.69 200 PRO A CA 1
ATOM 1537 C C . PRO A 1 200 ? 5.368 3.809 -13.734 1.00 82.69 200 PRO A C 1
ATOM 1539 O O . PRO A 1 200 ? 4.580 3.134 -13.069 1.00 82.69 200 PRO A O 1
ATOM 1542 N N . GLN A 1 201 ? 5.353 5.144 -13.716 1.00 81.75 201 GLN A N 1
ATOM 1543 C CA . GLN A 1 201 ? 4.468 5.923 -12.839 1.00 81.75 201 GLN A CA 1
ATOM 1544 C C . GLN A 1 201 ? 2.992 5.534 -13.037 1.00 81.75 201 GLN A C 1
ATOM 1546 O O . GLN A 1 201 ? 2.279 5.305 -12.068 1.00 81.75 201 GLN A O 1
ATOM 1551 N N . GLU A 1 202 ? 2.574 5.327 -14.289 1.00 84.25 202 GLU A N 1
ATOM 1552 C CA . GLU A 1 202 ? 1.247 4.817 -14.664 1.00 84.25 202 GLU A CA 1
ATOM 1553 C C . GLU A 1 202 ? 0.912 3.441 -14.064 1.00 84.25 202 GLU A C 1
ATOM 1555 O O . GLU A 1 202 ? -0.247 3.154 -13.767 1.00 84.25 202 GLU A O 1
ATOM 1560 N N . THR A 1 203 ? 1.918 2.588 -13.848 1.00 85.75 203 THR A N 1
ATOM 1561 C CA . THR A 1 203 ? 1.740 1.274 -13.227 1.00 85.75 203 THR A CA 1
ATOM 1562 C C . THR A 1 203 ? 1.595 1.405 -11.716 1.00 85.75 203 THR A C 1
ATOM 1564 O O . THR A 1 203 ? 0.690 0.805 -11.142 1.00 85.75 203 THR A O 1
ATOM 1567 N N . ALA A 1 204 ? 2.422 2.232 -11.071 1.00 85.44 204 ALA A N 1
ATOM 1568 C CA . ALA A 1 204 ? 2.286 2.527 -9.647 1.00 85.44 204 ALA A CA 1
ATOM 1569 C C . ALA A 1 204 ? 0.935 3.196 -9.329 1.00 85.44 204 ALA A C 1
ATOM 1571 O O . ALA A 1 204 ? 0.231 2.764 -8.415 1.00 85.44 204 ALA A O 1
ATOM 1572 N N . ASP A 1 205 ? 0.533 4.186 -10.130 1.00 86.19 205 ASP A N 1
ATOM 1573 C CA . ASP A 1 205 ? -0.756 4.868 -10.006 1.00 86.19 205 ASP A CA 1
ATOM 1574 C C . ASP A 1 205 ? -1.928 3.933 -10.324 1.00 86.19 205 ASP A C 1
ATOM 1576 O O . ASP A 1 205 ? -2.938 3.975 -9.627 1.00 86.19 205 ASP A O 1
ATOM 1580 N N . GLY A 1 206 ? -1.807 3.044 -11.315 1.00 88.19 206 GLY A N 1
ATOM 1581 C CA . GLY A 1 206 ? -2.809 2.012 -11.603 1.00 88.19 206 GLY A CA 1
ATOM 1582 C C . GLY A 1 206 ? -2.986 1.021 -10.448 1.00 88.19 206 GLY A C 1
ATOM 1583 O O . GLY A 1 206 ? -4.115 0.722 -10.066 1.00 88.19 206 GLY A O 1
ATOM 1584 N N . ILE A 1 207 ? -1.887 0.564 -9.836 1.00 88.88 207 ILE A N 1
ATOM 1585 C CA . ILE A 1 207 ? -1.916 -0.350 -8.684 1.00 88.88 207 ILE A CA 1
ATOM 1586 C C . ILE A 1 207 ? -2.571 0.353 -7.485 1.00 88.88 207 ILE A C 1
ATOM 1588 O O . ILE A 1 207 ? -3.554 -0.150 -6.943 1.00 88.88 207 ILE A O 1
ATOM 1592 N N . VAL A 1 208 ? -2.112 1.556 -7.125 1.00 87.62 208 VAL A N 1
ATOM 1593 C CA . VAL A 1 208 ? -2.654 2.320 -5.987 1.00 87.62 208 VAL A CA 1
ATOM 1594 C C . VAL A 1 208 ? -4.112 2.736 -6.214 1.00 87.62 208 VAL A C 1
ATOM 1596 O O . VAL A 1 208 ? -4.944 2.512 -5.340 1.00 87.62 208 VAL A O 1
ATOM 1599 N N . SER A 1 209 ? -4.473 3.265 -7.387 1.00 87.81 209 SER A N 1
ATOM 1600 C CA . SER A 1 209 ? -5.863 3.653 -7.696 1.00 87.81 209 SER A CA 1
ATOM 1601 C C . SER A 1 209 ? -6.818 2.467 -7.856 1.00 87.81 209 SER A C 1
ATOM 1603 O O . SER A 1 209 ? -8.028 2.646 -7.755 1.00 87.81 209 SER A O 1
ATOM 1605 N N . SER A 1 210 ? -6.311 1.247 -8.037 1.00 89.56 210 SER A N 1
ATOM 1606 C CA . SER A 1 210 ? -7.130 0.031 -7.992 1.00 89.56 210 SER A CA 1
ATOM 1607 C C . SER A 1 210 ? -7.363 -0.517 -6.578 1.00 89.56 210 SER A C 1
ATOM 1609 O O . SER A 1 210 ? -8.161 -1.442 -6.427 1.00 89.56 210 SER A O 1
ATOM 1611 N N . LEU A 1 211 ? -6.697 0.029 -5.549 1.00 89.00 211 LEU A N 1
ATOM 1612 C CA . LEU A 1 211 ? -6.827 -0.452 -4.175 1.00 89.00 211 LEU A CA 1
ATOM 1613 C C . LEU A 1 211 ? -8.230 -0.162 -3.633 1.00 89.00 211 LEU A C 1
ATOM 1615 O O . LEU A 1 211 ? -8.609 0.986 -3.394 1.00 89.00 211 LEU A O 1
ATOM 1619 N N . THR A 1 212 ? -8.991 -1.220 -3.394 1.00 88.19 212 THR A N 1
ATOM 1620 C CA . THR A 1 212 ? -10.300 -1.162 -2.747 1.00 88.19 212 THR A CA 1
ATOM 1621 C C . THR A 1 212 ? -10.220 -1.799 -1.370 1.00 88.19 212 THR A C 1
ATOM 1623 O O . THR A 1 212 ? -9.565 -2.823 -1.172 1.00 88.19 212 THR A O 1
ATOM 1626 N N . ILE A 1 213 ? -10.890 -1.174 -0.408 1.00 84.50 213 ILE A N 1
ATOM 1627 C CA . ILE A 1 213 ? -11.027 -1.674 0.957 1.00 84.50 213 ILE A CA 1
ATOM 1628 C C . ILE A 1 213 ? -12.496 -2.031 1.138 1.00 84.50 213 ILE A C 1
ATOM 1630 O O . ILE A 1 213 ? -13.372 -1.175 1.007 1.00 84.50 213 ILE A O 1
ATOM 1634 N N . SER A 1 214 ? -12.755 -3.305 1.402 1.00 74.00 214 SER A N 1
ATOM 1635 C CA . SER A 1 214 ? -14.077 -3.791 1.778 1.00 74.00 214 SER A CA 1
ATOM 1636 C C . SER A 1 214 ? -14.360 -3.344 3.215 1.00 74.00 214 SER A C 1
ATOM 1638 O O . SER A 1 214 ? -13.488 -3.524 4.066 1.00 74.00 214 SER A O 1
ATOM 1640 N N . PRO A 1 215 ? -15.530 -2.742 3.495 1.00 58.00 215 PRO A N 1
ATOM 1641 C CA . PRO A 1 215 ? -15.841 -2.193 4.808 1.00 58.00 215 PRO A CA 1
ATOM 1642 C C . PRO A 1 215 ? -16.041 -3.290 5.854 1.00 58.00 215 PRO A C 1
ATOM 1644 O O . PRO A 1 215 ? -17.160 -3.835 5.981 1.00 58.00 215 PRO A O 1
#

pLDDT: mean 70.35, std 18.79, range [27.45, 94.5]